Protein AF-L1N8T4-F1 (afdb_monomer)

pLDDT: mean 71.39, std 24.19, range [28.75, 98.5]

Secondary structure (DSSP, 8-state):
---STTHHHHHHHHHTTTTS-HHHHHHHHHHHHHHHHHHHTTSSSSSS------------------SSHHHHHHHHHHHHHHHHHHHHHHHTTS---GGG-TT--EEEETTEEEEPP--S----STTHHHHHHHHHHHHHHH-TT-EEEEEE---SS-EEEEEEETTEEEEEEEEEEEEEEEE-SSS-EEEEEEEEEEEEETTSPPEEPTT-SSEEEEEEEE-HHHHHHHHT-

Mean predicted aligned error: 18.87 Å

Foldseek 3Di:
DPPDVVPVVVVVVVVVPPPDDPVVVVVVVVVVVVVVVVVVVVPPVPPPPDDDDDDDDDDDDDDDDDDPVVVVVVVVVVVVVVCVVVVVVVCVQFPDPPPPPPPPQWDDDPNDTDHFDDADAQAPDPCQVVLQVLVVVVVCVVQVQKAWPGKYFNDPDWDKDFGDGVPDGFWIKTKTKIWIWIHSNPQKIKIWIWIWMWMDTVPDDIDTDPCVSTHTDDIDIGHPVRVVVSVVD

Nearest PDB structures (foldseek):
  6mrk-assembly1_U  TM=2.547E-01  e=1.609E+00  Drosophila melanogaster
  1jkg-assembly1_A  TM=2.864E-01  e=5.410E+00  Homo sapiens

Radius of gyration: 28.82 Å; Cα contacts (8 Å, |Δi|>4): 270; chains: 1; bounding box: 70×82×68 Å

Solvent-accessible surface area (backbone atoms only — not comparable to full-atom values): 14161 Å² total; per-residue (Å²): 141,92,83,69,81,71,66,66,63,58,60,60,60,60,69,73,57,82,78,65,60,73,68,58,57,50,53,51,48,51,52,51,49,52,53,50,54,66,60,58,73,72,70,76,84,80,79,87,81,88,82,84,79,89,82,90,81,85,86,82,92,79,91,77,98,77,75,63,71,60,57,53,49,51,53,52,49,52,53,50,51,52,51,48,51,52,50,50,59,51,55,75,56,38,86,71,70,82,84,71,63,94,67,75,54,56,45,74,54,97,90,42,75,39,77,65,80,51,64,60,62,54,40,76,55,92,56,44,65,57,54,47,48,50,48,50,56,58,47,40,73,75,41,72,68,38,48,76,77,29,66,12,30,78,35,80,64,69,48,73,45,80,38,37,57,87,95,43,79,51,26,40,39,34,40,42,58,40,29,38,34,24,34,58,69,70,79,35,34,35,42,35,38,28,33,36,34,30,37,26,50,73,95,56,69,78,42,76,42,86,82,22,78,63,23,82,73,51,74,48,80,31,50,57,68,57,49,58,54,47,76,77,111

Organism: NCBI:txid1127699

Structure (mmCIF, N/CA/C/O backbone):
data_AF-L1N8T4-F1
#
_entry.id   AF-L1N8T4-F1
#
loop_
_atom_site.group_PDB
_atom_site.id
_atom_site.type_symbol
_atom_site.label_atom_id
_atom_site.label_alt_id
_atom_site.label_comp_id
_atom_site.label_asym_id
_atom_site.label_entity_id
_atom_site.label_seq_id
_atom_site.pdbx_PDB_ins_code
_atom_site.Cartn_x
_atom_site.Cartn_y
_atom_site.Cartn_z
_atom_site.occupancy
_atom_site.B_iso_or_equiv
_atom_site.auth_seq_id
_atom_site.auth_comp_id
_atom_site.auth_asym_id
_atom_site.auth_atom_id
_atom_site.pdbx_PDB_model_num
ATOM 1 N N . MET A 1 1 ? -4.090 62.317 30.076 1.00 42.12 1 MET A N 1
ATOM 2 C CA . MET A 1 1 ? -3.971 62.016 31.520 1.00 42.12 1 MET A CA 1
ATOM 3 C C . MET A 1 1 ? -5.157 61.138 31.926 1.00 42.12 1 MET A C 1
ATOM 5 O O . MET A 1 1 ? -6.169 61.637 32.392 1.00 42.12 1 MET A O 1
ATOM 9 N N . ILE A 1 2 ? -5.089 59.841 31.599 1.00 41.69 2 ILE A N 1
ATOM 10 C CA . ILE A 1 2 ? -6.190 58.865 31.715 1.00 41.69 2 ILE A CA 1
ATOM 11 C C . ILE A 1 2 ? -5.692 57.729 32.611 1.00 41.69 2 ILE A C 1
ATOM 13 O O . ILE A 1 2 ? -5.359 56.654 32.135 1.00 41.69 2 ILE A O 1
ATOM 17 N N . ILE A 1 3 ? -5.544 57.991 33.907 1.00 41.91 3 ILE A N 1
ATOM 18 C CA . ILE A 1 3 ? -5.272 56.957 34.916 1.00 41.91 3 ILE A CA 1
ATOM 19 C C . ILE A 1 3 ? -5.978 57.408 36.193 1.00 41.91 3 ILE A C 1
ATOM 21 O O . ILE A 1 3 ? -5.407 58.105 37.018 1.00 41.91 3 ILE A O 1
ATOM 25 N N . SER A 1 4 ? -7.270 57.114 36.313 1.00 44.72 4 SER A N 1
ATOM 26 C CA . SER A 1 4 ? -8.002 57.322 37.577 1.00 44.72 4 SER A CA 1
ATOM 27 C C . SER A 1 4 ? -9.308 56.522 37.630 1.00 44.72 4 SER A C 1
ATOM 29 O O . SER A 1 4 ? -9.734 56.106 38.701 1.00 44.72 4 SER A O 1
ATOM 31 N N . LYS A 1 5 ? -9.913 56.185 36.482 1.00 43.94 5 LYS A N 1
ATOM 32 C CA . LYS A 1 5 ? -11.168 55.410 36.459 1.00 43.94 5 LYS A CA 1
ATOM 33 C C . LYS A 1 5 ? -11.009 53.889 36.605 1.00 43.94 5 LYS A C 1
ATOM 35 O O . LYS A 1 5 ? -12.001 53.210 36.830 1.00 43.94 5 LYS A O 1
ATOM 40 N N . THR A 1 6 ? -9.794 53.344 36.533 1.00 46.72 6 THR A N 1
ATOM 41 C CA . THR A 1 6 ? -9.539 51.893 36.656 1.00 46.72 6 THR A CA 1
ATOM 42 C C . THR A 1 6 ? -9.370 51.405 38.095 1.00 46.72 6 THR A C 1
ATOM 44 O O . THR A 1 6 ? -9.486 50.209 38.339 1.00 46.72 6 THR A O 1
ATOM 47 N N . PHE A 1 7 ? -9.155 52.299 39.064 1.00 41.62 7 PHE A N 1
ATOM 48 C CA . PHE A 1 7 ? -8.897 51.891 40.450 1.00 41.62 7 PHE A CA 1
ATOM 49 C C . PHE A 1 7 ? -10.175 51.574 41.246 1.00 41.62 7 PHE A C 1
ATOM 51 O O . PHE A 1 7 ? -10.135 50.796 42.194 1.00 41.62 7 PHE A O 1
ATOM 58 N N . ASN A 1 8 ? -11.330 52.105 40.826 1.00 45.47 8 ASN A N 1
ATOM 59 C CA . ASN A 1 8 ? -12.586 51.952 41.572 1.00 45.47 8 ASN A CA 1
ATOM 60 C C . ASN A 1 8 ? -13.388 50.687 41.213 1.00 45.47 8 ASN A C 1
ATOM 62 O O . ASN A 1 8 ? -14.239 50.260 41.986 1.00 45.47 8 ASN A O 1
ATOM 66 N N . ALA A 1 9 ? -13.107 50.048 40.072 1.00 43.31 9 ALA A N 1
ATOM 67 C CA . ALA A 1 9 ? -13.763 48.793 39.691 1.00 43.31 9 ALA A CA 1
ATOM 68 C C . ALA A 1 9 ? -13.122 47.560 40.359 1.00 43.31 9 ALA A C 1
ATOM 70 O O . ALA A 1 9 ? -13.795 46.554 40.574 1.00 43.31 9 ALA A O 1
ATOM 71 N N . LEU A 1 10 ? -11.838 47.643 40.732 1.00 42.25 10 LEU A N 1
ATOM 72 C CA . LEU A 1 10 ? -11.115 46.533 41.358 1.00 42.25 10 LEU A CA 1
ATOM 73 C C . LEU A 1 10 ? -11.442 46.391 42.854 1.00 42.25 10 LEU A C 1
ATOM 75 O O . LEU A 1 10 ? -11.446 45.283 43.381 1.00 42.25 10 LEU A O 1
ATOM 79 N N . PHE A 1 11 ? -11.774 47.493 43.532 1.00 41.12 11 PHE A N 1
ATOM 80 C CA . PHE A 1 11 ? -12.075 47.474 44.967 1.00 41.12 11 PHE A CA 1
ATOM 81 C C . PHE A 1 11 ? -13.470 46.905 45.277 1.00 41.12 11 PHE A C 1
ATOM 83 O O . PHE A 1 11 ? -13.667 46.260 46.303 1.00 41.12 11 PHE A O 1
ATOM 90 N N . ILE A 1 12 ? -14.424 47.062 44.353 1.00 44.53 12 ILE A N 1
ATOM 91 C CA . ILE A 1 12 ? -15.780 46.510 44.500 1.00 44.53 12 ILE A CA 1
ATOM 92 C C . ILE A 1 12 ? -15.797 44.995 44.228 1.00 44.53 12 ILE A C 1
ATOM 94 O O . ILE A 1 12 ? -16.569 44.278 44.854 1.00 44.53 12 ILE A O 1
ATOM 98 N N . PHE A 1 13 ? -14.895 44.473 43.388 1.00 42.03 13 PHE A N 1
ATOM 99 C CA . PHE A 1 13 ? -14.838 43.035 43.088 1.00 42.03 13 PHE A CA 1
ATOM 100 C C . PHE A 1 13 ? -14.242 42.187 44.224 1.00 42.03 13 PHE A C 1
ATOM 102 O O . PHE A 1 13 ? -14.579 41.013 44.359 1.00 42.03 13 PHE A O 1
ATOM 109 N N . ILE A 1 14 ? -13.378 42.771 45.061 1.00 45.66 14 ILE A N 1
ATOM 110 C CA . ILE A 1 14 ? -12.710 42.047 46.154 1.00 45.66 14 ILE A CA 1
ATOM 111 C C . ILE A 1 14 ? -13.640 41.876 47.366 1.00 45.66 14 ILE A C 1
ATOM 113 O O . ILE A 1 14 ? -13.556 40.869 48.064 1.00 45.66 14 ILE A O 1
ATOM 117 N N . ILE A 1 15 ? -14.589 42.791 47.585 1.00 43.06 15 ILE A N 1
ATOM 118 C CA . ILE A 1 15 ? -15.462 42.745 48.770 1.00 43.06 15 ILE A CA 1
ATOM 119 C C . ILE A 1 15 ? -16.649 41.778 48.585 1.00 43.06 15 ILE A C 1
ATOM 121 O O . ILE A 1 15 ? -17.184 41.270 49.568 1.00 43.06 15 ILE A O 1
ATOM 125 N N . THR A 1 16 ? -17.024 41.417 47.351 1.00 46.69 16 THR A N 1
ATOM 126 C CA . THR A 1 16 ? -18.120 40.450 47.109 1.00 46.69 16 THR A CA 1
ATOM 127 C C . THR A 1 16 ? -17.674 38.979 47.119 1.00 46.69 16 THR A C 1
ATOM 129 O O . THR A 1 16 ? -18.519 38.089 47.138 1.00 46.69 16 THR A O 1
ATOM 132 N N . TYR A 1 17 ? -16.367 38.692 47.156 1.00 44.28 17 TYR A N 1
ATOM 133 C CA . TYR A 1 17 ? -15.824 37.322 47.105 1.00 44.28 17 TYR A CA 1
ATOM 134 C C . TYR A 1 17 ? -15.337 36.769 48.455 1.00 44.28 17 TYR A C 1
ATOM 136 O O . TYR A 1 17 ? -14.697 35.720 48.496 1.00 44.28 17 TYR A O 1
ATOM 144 N N . CYS A 1 18 ? -15.705 37.393 49.578 1.00 43.72 18 CYS A N 1
ATOM 145 C CA . CYS A 1 18 ? -15.451 36.833 50.915 1.00 43.72 18 CYS A CA 1
ATOM 146 C C . CYS A 1 18 ? -16.360 35.639 51.291 1.00 43.72 18 CYS A C 1
ATOM 148 O O . CYS A 1 18 ? -16.251 35.128 52.399 1.00 43.72 18 CYS A O 1
ATOM 150 N N . PHE A 1 19 ? -17.230 35.164 50.390 1.00 49.19 19 PHE A N 1
ATOM 151 C CA . PHE A 1 19 ? -18.177 34.066 50.652 1.00 49.19 19 PHE A CA 1
ATOM 152 C C . PHE A 1 19 ? -18.128 32.925 49.626 1.00 49.19 19 PHE A C 1
ATOM 154 O O . PHE A 1 19 ? -19.116 32.226 49.407 1.00 49.19 19 PHE A O 1
ATOM 161 N N . VAL A 1 20 ? -16.976 32.697 48.992 1.00 51.88 20 VAL A N 1
ATOM 162 C CA 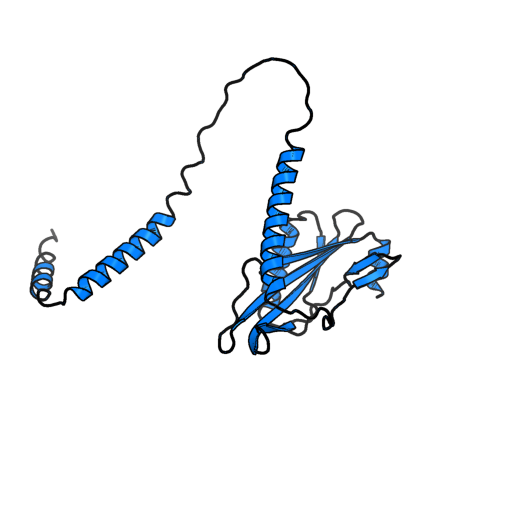. VAL A 1 20 ? -16.816 31.582 48.052 1.00 51.88 20 VAL A CA 1
ATOM 163 C C . VAL A 1 20 ? -15.979 30.479 48.695 1.00 51.88 20 VAL A C 1
ATOM 165 O O . VAL A 1 20 ? -14.815 30.673 49.033 1.00 51.88 20 VAL A O 1
ATOM 168 N N . SER A 1 21 ? -16.632 29.331 48.895 1.00 56.91 21 SER A N 1
ATOM 169 C CA . SER A 1 21 ? -16.126 28.123 49.555 1.00 56.91 21 SER A CA 1
ATOM 170 C C . SER A 1 21 ? -14.665 27.789 49.191 1.00 56.91 21 SER A C 1
ATOM 172 O O . SER A 1 21 ? -14.308 27.851 48.008 1.00 56.91 21 SER A O 1
ATOM 174 N N . PRO A 1 22 ? -13.828 27.355 50.160 1.00 59.12 22 PRO A N 1
ATOM 175 C CA . PRO A 1 22 ? -12.411 27.029 49.943 1.00 59.12 22 PRO A CA 1
ATOM 176 C C . PRO A 1 22 ? -12.165 25.990 48.833 1.00 59.12 22 PRO A C 1
ATOM 178 O O . PRO A 1 22 ? -11.083 25.951 48.251 1.00 59.12 22 PRO A O 1
ATOM 181 N N . ALA A 1 23 ? -13.178 25.199 48.464 1.00 56.97 23 ALA A N 1
ATOM 182 C CA . ALA A 1 23 ? -13.111 24.255 47.350 1.00 56.97 23 ALA A CA 1
ATOM 183 C C . ALA A 1 23 ? -12.879 24.925 45.979 1.00 56.97 23 ALA A C 1
ATOM 185 O O . ALA A 1 23 ? -12.195 24.366 45.123 1.00 56.97 23 ALA A O 1
ATOM 186 N N . ILE A 1 24 ? -13.404 26.135 45.762 1.00 59.50 24 ILE A N 1
ATOM 187 C CA . ILE A 1 24 ? -13.304 26.828 44.466 1.00 59.50 24 ILE A CA 1
ATOM 188 C C . ILE A 1 24 ? -11.894 27.397 44.257 1.00 59.50 24 ILE A C 1
ATOM 190 O O . ILE A 1 24 ? -11.374 27.361 43.143 1.00 59.50 24 ILE A O 1
ATOM 194 N N . TRP A 1 25 ? -11.226 27.809 45.337 1.00 58.53 25 TRP A N 1
ATOM 195 C CA . TRP A 1 25 ? -9.820 28.223 45.308 1.00 58.53 25 TRP A CA 1
ATOM 196 C C . TRP A 1 25 ? -8.875 27.071 44.955 1.00 58.53 25 TRP A C 1
ATOM 198 O O . TRP A 1 25 ? -7.929 27.267 44.194 1.00 58.53 25 TRP A O 1
ATOM 208 N N . ILE A 1 26 ? -9.161 25.857 45.437 1.00 66.31 26 ILE A N 1
ATOM 209 C CA . ILE A 1 26 ? -8.372 24.661 45.108 1.00 66.31 26 ILE A CA 1
ATOM 210 C C . ILE A 1 26 ? -8.513 24.319 43.622 1.00 66.31 26 ILE A C 1
ATOM 212 O O . ILE A 1 26 ? -7.515 24.055 42.955 1.00 66.31 26 ILE A O 1
ATOM 216 N N . ILE A 1 27 ? -9.730 24.382 43.073 1.00 68.94 27 ILE A N 1
ATOM 217 C CA . ILE A 1 27 ? -9.966 24.117 41.646 1.00 68.94 27 ILE A CA 1
ATOM 218 C C . ILE A 1 27 ? -9.246 25.160 40.781 1.00 68.94 27 ILE A C 1
ATOM 220 O O . ILE A 1 27 ? -8.586 24.798 39.808 1.00 68.94 27 ILE A O 1
ATOM 224 N N . PHE A 1 28 ? -9.298 26.441 41.158 1.00 66.25 28 PHE A N 1
ATOM 225 C CA . PHE A 1 28 ? -8.604 27.502 40.424 1.00 66.25 28 PHE A CA 1
ATOM 226 C C . PHE A 1 28 ? -7.075 27.342 40.482 1.00 66.25 28 PHE A C 1
ATOM 228 O O . PHE A 1 28 ? -6.398 27.488 39.463 1.00 66.25 28 PHE A O 1
ATOM 235 N N . ALA A 1 29 ? -6.532 26.957 41.642 1.00 66.56 29 ALA A N 1
ATOM 236 C CA . ALA A 1 29 ? -5.112 26.655 41.803 1.00 66.56 29 ALA A CA 1
ATOM 237 C C . ALA A 1 29 ? -4.678 25.442 40.960 1.00 66.56 29 ALA A C 1
ATOM 239 O O . ALA A 1 29 ? -3.652 25.505 40.288 1.00 66.56 29 ALA A O 1
ATOM 240 N N . LEU A 1 30 ? -5.475 24.368 40.918 1.00 68.69 30 LEU A N 1
ATOM 241 C CA . LEU A 1 30 ? -5.185 23.181 40.105 1.00 68.69 30 LEU A CA 1
ATOM 242 C C . LEU A 1 30 ? -5.238 23.474 38.600 1.00 68.69 30 LEU A C 1
ATOM 244 O O . LEU A 1 30 ? -4.396 22.977 37.853 1.00 68.69 30 LEU A O 1
ATOM 248 N N . VAL A 1 31 ? -6.171 24.318 38.149 1.00 69.38 31 VAL A N 1
ATOM 249 C CA . VAL A 1 31 ? -6.253 24.754 36.745 1.00 69.38 31 VAL A CA 1
ATOM 250 C C . VAL A 1 31 ? -5.060 25.641 36.374 1.00 69.38 31 VAL A C 1
ATOM 252 O O . VAL A 1 31 ? -4.477 25.457 35.305 1.00 69.38 31 VAL A O 1
ATOM 255 N N . LEU A 1 32 ? -4.633 26.550 37.257 1.00 60.41 32 LEU A N 1
ATOM 256 C CA . LEU A 1 32 ? -3.432 27.365 37.044 1.00 60.41 32 LEU A CA 1
ATOM 257 C C . LEU A 1 32 ? -2.150 26.518 37.028 1.00 60.41 32 LEU A C 1
ATOM 259 O O . LEU A 1 32 ? -1.312 26.717 36.149 1.00 60.41 32 LEU A O 1
ATOM 263 N N . ILE A 1 33 ? -2.027 25.528 37.920 1.00 65.81 33 ILE A N 1
ATOM 264 C CA . ILE A 1 33 ? -0.919 24.559 37.921 1.00 65.81 33 ILE A CA 1
ATOM 265 C C . ILE A 1 33 ? -0.928 23.737 36.625 1.00 65.81 33 ILE A C 1
ATOM 267 O O . ILE A 1 33 ? 0.108 23.611 35.978 1.00 65.81 33 ILE A O 1
ATOM 271 N N . TYR A 1 34 ? -2.088 23.243 36.186 1.00 67.31 34 TYR A N 1
ATOM 272 C CA . TYR A 1 34 ? -2.224 22.495 34.932 1.00 67.31 34 TYR A CA 1
ATOM 273 C C . TYR A 1 34 ? -1.826 23.337 33.706 1.00 67.31 34 TYR A C 1
ATOM 275 O O . TYR A 1 34 ? -1.111 22.858 32.823 1.00 67.31 34 TYR A O 1
ATOM 283 N N . ILE A 1 35 ? -2.220 24.615 33.663 1.00 56.84 35 ILE A N 1
ATOM 284 C CA . ILE A 1 35 ? -1.847 25.544 32.585 1.00 56.84 35 ILE A CA 1
ATOM 285 C C . ILE A 1 35 ? -0.349 25.892 32.637 1.00 56.84 35 ILE A C 1
ATOM 287 O O . ILE A 1 35 ? 0.279 25.979 31.578 1.00 56.84 35 ILE A O 1
ATOM 291 N N . MET A 1 36 ? 0.245 26.056 33.827 1.00 51.03 36 MET A N 1
ATOM 292 C CA . MET A 1 36 ? 1.691 26.282 33.970 1.00 51.03 36 MET A CA 1
ATOM 293 C C . MET A 1 36 ? 2.502 25.051 33.547 1.00 51.03 36 MET A C 1
ATOM 295 O O . MET A 1 36 ? 3.427 25.207 32.756 1.00 51.03 36 MET A O 1
ATOM 299 N N . VAL A 1 37 ? 2.117 23.838 33.964 1.00 53.03 37 VAL A N 1
ATOM 300 C CA . VAL A 1 37 ? 2.794 22.575 33.598 1.00 53.03 37 VAL A CA 1
ATOM 301 C C . VAL A 1 37 ? 2.691 22.286 32.094 1.00 53.03 37 VAL A C 1
ATOM 303 O O . VAL A 1 37 ? 3.656 21.842 31.470 1.00 53.03 37 VAL A O 1
ATOM 306 N N . ARG A 1 38 ? 1.554 22.612 31.464 1.00 45.19 38 ARG A N 1
ATOM 307 C CA . ARG A 1 38 ? 1.369 22.466 30.010 1.00 45.19 38 ARG A CA 1
ATOM 308 C C . ARG A 1 38 ? 2.213 23.456 29.194 1.00 45.19 38 ARG A C 1
ATOM 310 O O . ARG A 1 38 ? 2.564 23.149 28.057 1.00 45.19 38 ARG A O 1
ATOM 317 N N . LYS A 1 39 ? 2.548 24.626 29.753 1.00 44.00 39 LYS A N 1
ATOM 318 C CA . LYS A 1 39 ? 3.392 25.642 29.095 1.00 44.00 39 LYS A CA 1
ATOM 319 C C . LYS A 1 39 ? 4.888 25.458 29.371 1.00 44.00 39 LYS A C 1
ATOM 321 O O . LYS A 1 39 ? 5.689 25.830 28.521 1.00 44.00 39 LYS A O 1
ATOM 326 N N . THR A 1 40 ? 5.278 24.848 30.493 1.00 46.56 40 THR A N 1
ATOM 327 C CA . THR A 1 40 ? 6.692 24.573 30.814 1.00 46.56 40 THR A CA 1
ATOM 328 C C . THR A 1 40 ? 7.239 23.292 30.180 1.00 46.56 40 THR A C 1
ATOM 330 O O . THR A 1 40 ? 8.454 23.167 30.043 1.00 46.56 40 THR A O 1
ATOM 333 N N . MET A 1 41 ? 6.384 22.387 29.684 1.00 40.56 41 MET A N 1
ATOM 334 C CA . MET A 1 41 ? 6.820 21.210 28.910 1.00 40.56 41 MET A CA 1
ATO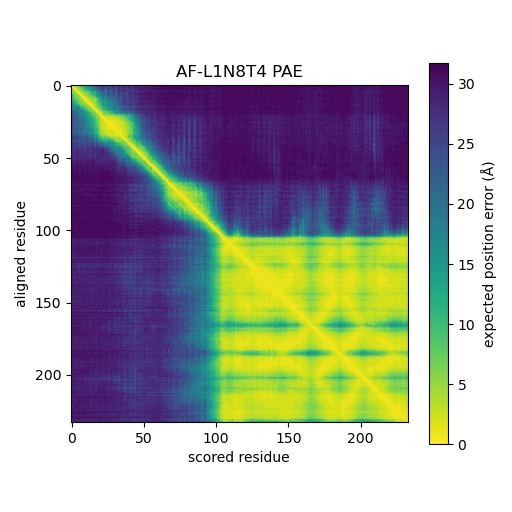M 335 C C . MET A 1 41 ? 7.346 21.516 27.495 1.00 40.56 41 MET A C 1
ATOM 337 O O . MET A 1 41 ? 7.895 20.622 26.859 1.00 40.56 41 MET A O 1
ATOM 341 N N . PHE A 1 42 ? 7.241 22.756 27.006 1.00 44.75 42 PHE A N 1
ATOM 342 C CA . PHE A 1 42 ? 7.741 23.144 25.678 1.00 44.75 42 PHE A CA 1
ATOM 343 C C . PHE A 1 42 ? 9.099 23.871 25.686 1.00 44.75 42 PHE A C 1
ATOM 345 O O . PHE A 1 42 ? 9.632 24.150 24.615 1.00 44.75 42 PHE A O 1
ATOM 352 N N . THR A 1 43 ? 9.710 24.125 26.852 1.00 42.81 43 THR A N 1
ATOM 353 C CA . THR A 1 43 ? 10.896 25.011 26.949 1.00 42.81 43 THR A CA 1
ATOM 354 C C . THR A 1 43 ? 12.196 24.305 27.369 1.00 42.81 43 THR A C 1
ATOM 356 O O . THR A 1 43 ? 13.236 24.948 27.456 1.00 42.81 43 THR A O 1
ATOM 359 N N . VAL A 1 44 ? 12.203 22.980 27.570 1.00 42.41 44 VAL A N 1
ATOM 360 C CA . VAL A 1 44 ? 13.424 22.237 27.974 1.00 42.41 44 VAL A CA 1
ATOM 361 C C . VAL A 1 44 ? 14.092 21.466 26.817 1.00 42.41 44 VAL A C 1
ATOM 363 O O . VAL A 1 44 ? 15.227 21.024 26.945 1.00 42.41 44 VAL A O 1
ATOM 366 N N . CYS A 1 45 ? 13.483 21.389 25.629 1.00 43.47 45 CYS A N 1
ATOM 367 C CA . CYS A 1 45 ? 14.097 20.722 24.464 1.00 43.47 45 CYS A CA 1
ATOM 368 C C . CYS A 1 45 ? 14.923 21.643 23.539 1.00 43.47 45 CYS A C 1
ATOM 370 O O . CYS A 1 45 ? 15.397 21.180 22.506 1.00 43.47 45 CYS A O 1
ATOM 372 N N . ALA A 1 46 ? 15.128 22.919 23.887 1.00 42.38 46 ALA A N 1
ATOM 373 C CA . ALA A 1 46 ? 15.734 23.918 22.991 1.00 42.38 46 ALA A CA 1
ATOM 374 C C . ALA A 1 46 ? 17.154 24.399 23.379 1.00 42.38 46 ALA A C 1
ATOM 376 O O . ALA A 1 46 ? 17.623 25.385 22.821 1.00 42.38 46 ALA A O 1
ATOM 377 N N . LEU A 1 47 ? 17.858 23.731 24.305 1.00 42.34 47 LEU A N 1
ATOM 378 C CA . LEU A 1 47 ? 19.179 24.179 24.802 1.00 42.34 47 LEU A CA 1
ATOM 379 C C . LEU A 1 47 ? 20.308 23.130 24.722 1.00 42.34 47 LEU A C 1
ATOM 381 O O . LEU A 1 47 ? 21.288 23.219 25.452 1.00 42.34 47 LEU A O 1
ATOM 385 N N . LEU A 1 48 ? 20.219 22.156 23.811 1.00 41.62 48 LEU A N 1
ATOM 386 C CA . LEU A 1 48 ? 21.289 21.163 23.584 1.00 41.62 48 LEU A CA 1
ATOM 387 C C . LEU A 1 48 ? 21.901 21.215 22.178 1.00 41.62 48 LEU A C 1
ATOM 389 O O . LEU A 1 48 ? 22.376 20.211 21.653 1.00 41.62 48 LEU A O 1
ATOM 393 N N . VAL A 1 49 ? 21.934 22.399 21.570 1.00 46.03 49 VAL A N 1
ATOM 394 C CA . VAL A 1 49 ? 22.721 22.649 20.358 1.00 46.03 49 VAL A CA 1
ATOM 395 C C . VAL A 1 49 ? 23.461 23.964 20.556 1.00 46.03 49 VAL A C 1
ATOM 397 O O . VAL A 1 49 ? 22.854 25.012 20.381 1.00 46.03 49 VAL A O 1
ATOM 400 N N . LEU A 1 50 ? 24.727 23.882 20.991 1.00 40.97 50 LEU A N 1
ATOM 401 C CA . LEU A 1 50 ? 25.858 24.793 20.711 1.00 40.97 50 LEU A CA 1
ATOM 402 C C . LEU A 1 50 ? 26.944 24.677 21.800 1.00 40.97 50 LEU A C 1
ATOM 404 O O . LEU A 1 50 ? 27.070 25.519 22.683 1.00 40.97 50 LEU A O 1
ATOM 408 N N . SER A 1 51 ? 27.783 23.649 21.680 1.00 48.06 51 SER A N 1
ATOM 409 C CA . SER A 1 51 ? 29.202 23.723 22.050 1.00 48.06 51 SER A CA 1
ATOM 410 C C . SER A 1 51 ? 30.016 22.835 21.098 1.00 48.06 51 SER A C 1
ATOM 412 O O . SER A 1 51 ? 30.364 21.692 21.377 1.00 48.06 51 SER A O 1
ATOM 414 N N . ALA A 1 52 ? 30.272 23.382 19.907 1.00 40.09 52 ALA A N 1
ATOM 415 C CA . ALA A 1 52 ? 31.462 23.076 19.107 1.00 40.09 52 ALA A CA 1
ATOM 416 C C . ALA A 1 52 ? 32.701 23.601 19.881 1.00 40.09 52 ALA A C 1
ATOM 418 O O . ALA A 1 52 ? 32.556 24.548 20.646 1.00 40.09 52 ALA A O 1
ATOM 419 N N . SER A 1 53 ? 33.939 23.111 19.793 1.00 40.66 53 SER A N 1
ATOM 420 C CA . SER A 1 53 ? 34.621 22.188 18.882 1.00 40.66 53 SER A CA 1
ATOM 421 C C . SER A 1 53 ? 36.032 21.876 19.436 1.00 40.66 53 SER A C 1
ATOM 423 O O . SER A 1 53 ? 36.602 22.690 20.154 1.00 40.66 53 SER A O 1
ATOM 425 N N . SER A 1 54 ? 36.577 20.727 19.015 1.00 42.44 54 SER A N 1
ATOM 426 C CA . SER A 1 54 ? 37.996 20.352 18.806 1.00 42.44 54 SER A CA 1
ATOM 427 C C . SER A 1 54 ? 39.060 20.578 19.897 1.00 42.44 54 SER A C 1
ATOM 429 O O . SER A 1 54 ? 39.537 21.692 20.086 1.00 42.44 54 SER A O 1
ATOM 431 N N . VAL A 1 55 ? 39.622 19.472 20.399 1.00 34.47 55 VAL A N 1
ATOM 432 C CA . VAL A 1 55 ? 41.073 19.349 20.629 1.00 34.47 55 VAL A CA 1
ATOM 433 C C . VAL A 1 55 ? 41.544 18.038 20.000 1.00 34.47 55 VAL A C 1
ATOM 435 O O . VAL A 1 55 ? 41.005 16.969 20.279 1.00 34.47 55 VAL A O 1
ATOM 438 N N . TYR A 1 56 ? 42.516 18.168 19.101 1.00 39.50 56 TYR A N 1
ATOM 439 C CA . TYR A 1 56 ? 43.298 17.086 18.517 1.00 39.50 56 TYR A CA 1
ATOM 440 C C . TYR A 1 56 ? 44.131 16.401 19.607 1.00 39.50 56 TYR A C 1
ATOM 442 O O . TYR A 1 56 ? 44.823 17.077 20.363 1.00 39.50 56 TYR A O 1
ATOM 450 N N . ALA A 1 57 ? 44.124 15.072 19.634 1.00 34.31 57 ALA A N 1
ATOM 451 C CA . ALA A 1 57 ? 45.166 14.279 20.273 1.00 34.31 57 ALA A CA 1
ATOM 452 C C . ALA A 1 57 ? 45.735 13.340 19.202 1.00 34.31 57 ALA A C 1
ATOM 454 O O . ALA A 1 57 ? 45.018 12.492 18.671 1.00 34.31 57 ALA A O 1
ATOM 455 N N . GLN A 1 58 ? 46.993 13.577 18.826 1.00 31.97 58 GLN A N 1
ATOM 456 C CA . GLN A 1 58 ? 47.799 12.668 18.017 1.00 31.97 58 GLN A CA 1
ATOM 457 C C . GLN A 1 58 ? 48.310 11.507 18.879 1.00 31.97 58 GLN A C 1
ATOM 459 O O . GLN A 1 58 ? 48.709 11.723 20.019 1.00 31.97 58 GLN A O 1
ATOM 464 N N . ASP A 1 59 ? 48.309 10.337 18.237 1.00 34.44 59 ASP A N 1
ATOM 465 C CA . ASP A 1 59 ? 49.086 9.112 18.454 1.00 34.44 59 ASP A CA 1
ATOM 466 C C . ASP A 1 59 ? 49.063 8.409 19.824 1.00 34.44 59 ASP A C 1
ATOM 468 O O . ASP A 1 59 ? 49.663 8.848 20.796 1.00 34.44 59 ASP A O 1
ATOM 472 N N . ASP A 1 60 ? 48.512 7.188 19.833 1.00 32.72 60 ASP A N 1
ATOM 473 C CA . ASP A 1 60 ? 49.402 6.030 19.703 1.00 32.72 60 ASP A CA 1
ATOM 474 C C . ASP A 1 60 ? 48.706 4.804 19.079 1.00 32.72 60 ASP A C 1
ATOM 476 O O . ASP A 1 60 ? 47.487 4.632 19.114 1.00 32.72 60 ASP A O 1
ATOM 480 N N . LYS A 1 61 ? 49.528 3.980 18.432 1.00 35.12 61 LYS A N 1
ATOM 481 C CA . LYS A 1 61 ? 49.203 2.860 17.536 1.00 35.12 61 LYS A CA 1
ATOM 482 C C . LYS A 1 61 ? 48.367 1.751 18.193 1.00 35.12 61 LYS A C 1
ATOM 484 O O . LYS A 1 61 ? 48.723 1.280 19.268 1.00 35.12 61 LYS A O 1
ATOM 489 N N . THR A 1 62 ? 47.399 1.197 17.451 1.00 28.75 62 THR A N 1
ATOM 490 C CA . THR A 1 62 ? 47.266 -0.239 17.078 1.00 28.75 62 THR A CA 1
ATOM 491 C C . THR A 1 62 ? 45.828 -0.553 16.636 1.00 28.75 62 THR A C 1
ATOM 493 O O . THR A 1 62 ? 44.856 -0.027 17.163 1.00 28.75 62 THR A O 1
ATOM 496 N N . SER A 1 63 ? 45.734 -1.379 15.597 1.00 37.03 63 SER A N 1
ATOM 497 C CA . SER A 1 63 ? 44.559 -1.853 14.862 1.00 37.03 63 SER A CA 1
ATOM 498 C C . SER A 1 63 ? 43.313 -2.216 15.682 1.00 37.03 63 SER A C 1
ATOM 500 O O . SER A 1 63 ? 43.411 -3.067 16.557 1.00 37.03 63 SER A O 1
ATOM 502 N N . GLU A 1 64 ? 42.134 -1.755 15.248 1.00 35.91 64 GLU A N 1
ATOM 503 C CA . GLU A 1 64 ? 40.930 -2.602 15.170 1.00 35.91 64 GLU A CA 1
ATOM 504 C C . GLU A 1 64 ? 39.831 -1.950 14.309 1.00 35.91 64 GLU A C 1
ATOM 506 O O . GLU A 1 64 ? 39.278 -0.894 14.621 1.00 35.91 64 GLU A O 1
ATOM 511 N N . ASN A 1 65 ? 39.514 -2.592 13.182 1.00 40.72 65 ASN A N 1
ATOM 512 C CA . ASN A 1 65 ? 38.350 -2.278 12.360 1.00 40.72 65 ASN A CA 1
ATOM 513 C C . ASN A 1 65 ? 37.085 -2.759 13.083 1.00 40.72 65 ASN A C 1
ATOM 515 O O . ASN A 1 65 ? 36.685 -3.910 12.932 1.00 40.72 65 ASN A O 1
ATOM 519 N N . GLY A 1 66 ? 36.427 -1.874 13.828 1.00 46.22 66 GLY A N 1
ATOM 520 C CA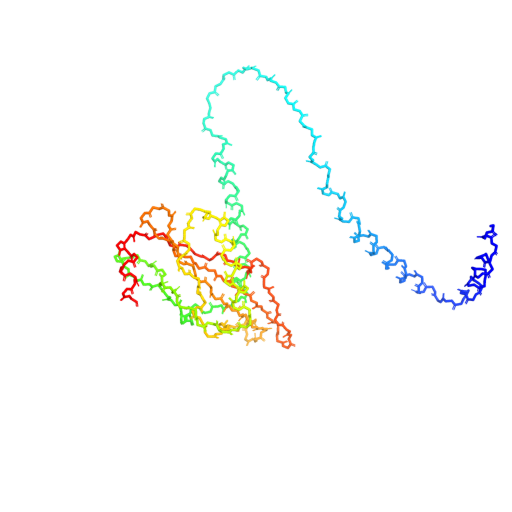 . GLY A 1 66 ? 35.130 -2.182 14.428 1.00 46.22 66 GLY A CA 1
ATOM 521 C C . GLY A 1 66 ? 34.607 -1.061 15.315 1.00 46.22 66 GLY A C 1
ATOM 522 O O . GLY A 1 66 ? 34.768 -1.114 16.522 1.00 46.22 66 GLY A O 1
ATOM 523 N N . SER A 1 67 ? 33.990 -0.011 14.758 1.00 49.91 67 SER A N 1
ATOM 524 C CA . SER A 1 67 ? 33.262 0.941 15.629 1.00 49.91 67 SER A CA 1
ATOM 525 C C . SER A 1 67 ? 32.091 1.712 15.009 1.00 49.91 67 SER A C 1
ATOM 527 O O . SER A 1 67 ? 31.359 2.390 15.733 1.00 49.91 67 SER A O 1
ATOM 529 N N . LEU A 1 68 ? 31.817 1.558 13.707 1.00 46.69 68 LEU A N 1
ATOM 530 C CA . LEU A 1 68 ? 30.626 2.147 13.073 1.00 46.69 68 LEU A CA 1
ATOM 531 C C . LEU A 1 68 ? 29.572 1.095 12.689 1.00 46.69 68 LEU A C 1
ATOM 533 O O . LEU A 1 68 ? 28.386 1.323 12.909 1.00 46.69 68 LEU A O 1
ATOM 537 N N . SER A 1 69 ? 29.977 -0.093 12.227 1.00 44.69 69 SER A N 1
ATOM 538 C CA . SER A 1 69 ? 29.050 -1.186 11.865 1.00 44.69 69 SER A CA 1
ATOM 539 C C . SER A 1 69 ? 28.343 -1.816 13.083 1.00 44.69 69 SER A C 1
ATOM 541 O O . SER A 1 69 ? 27.155 -2.154 13.030 1.00 44.69 69 SER A O 1
ATOM 543 N N . GLU A 1 70 ? 29.025 -1.892 14.230 1.00 46.81 70 GLU A N 1
ATOM 544 C CA . GLU A 1 70 ? 28.440 -2.406 15.479 1.00 46.81 70 GLU A CA 1
ATOM 545 C C . GLU A 1 70 ? 27.394 -1.461 16.081 1.00 46.81 70 GLU A C 1
ATOM 547 O O . GLU A 1 70 ? 26.343 -1.913 16.540 1.00 46.81 70 GLU A O 1
ATOM 552 N N . LYS A 1 71 ? 27.609 -0.141 15.990 1.00 49.59 71 LYS A N 1
ATOM 553 C CA . LYS A 1 71 ? 26.664 0.858 16.517 1.00 49.59 71 LYS A CA 1
ATOM 554 C C . LYS A 1 71 ? 25.366 0.928 15.707 1.00 49.59 71 LYS A C 1
ATOM 556 O O . LYS A 1 71 ? 24.295 1.113 16.286 1.00 49.59 71 LYS A O 1
ATOM 561 N N . VAL A 1 72 ? 25.422 0.706 14.390 1.00 49.12 72 VAL A N 1
ATOM 562 C CA . VAL A 1 72 ? 24.208 0.589 13.556 1.00 49.12 72 VAL A CA 1
ATOM 563 C C . VAL A 1 72 ? 23.482 -0.734 13.834 1.00 49.12 72 VAL A C 1
ATOM 565 O O . VAL A 1 72 ? 22.252 -0.767 13.903 1.00 49.12 72 VAL A O 1
ATOM 568 N N . SER A 1 73 ? 24.225 -1.812 14.099 1.00 46.03 73 SER A N 1
ATOM 569 C CA . SER A 1 73 ? 23.661 -3.122 14.446 1.00 46.03 73 SER A CA 1
ATOM 570 C C . SER A 1 73 ? 22.920 -3.121 15.787 1.00 46.03 73 SER A C 1
ATOM 572 O O . SER A 1 73 ? 21.865 -3.748 15.898 1.00 46.03 73 SER A O 1
ATOM 574 N N . GLU A 1 74 ? 23.407 -2.393 16.798 1.00 49.72 74 GLU A N 1
ATOM 575 C CA . GLU A 1 74 ? 22.696 -2.237 18.074 1.00 49.72 74 GLU A CA 1
ATOM 576 C C . GLU A 1 74 ? 21.404 -1.422 17.946 1.00 49.72 74 GLU A C 1
ATOM 578 O O . GLU A 1 74 ? 20.401 -1.775 18.568 1.00 49.72 74 GLU A O 1
ATOM 583 N N . LEU A 1 75 ? 21.388 -0.368 17.123 1.00 50.03 75 LEU A N 1
ATOM 584 C CA . LEU A 1 75 ? 20.188 0.445 16.892 1.00 50.03 75 LEU A CA 1
ATOM 585 C C . LEU A 1 75 ? 19.115 -0.328 16.112 1.00 50.03 75 LEU A C 1
ATOM 587 O O . LEU A 1 75 ? 17.935 -0.285 16.473 1.00 50.03 75 LEU A O 1
ATOM 591 N N . VAL A 1 76 ? 19.515 -1.111 15.104 1.00 48.38 76 VAL A N 1
ATOM 592 C CA . VAL A 1 76 ? 18.611 -2.013 14.369 1.00 48.38 76 VAL A CA 1
ATOM 593 C C . VAL A 1 76 ? 18.095 -3.130 15.279 1.00 48.38 76 VAL A C 1
ATOM 595 O O . VAL A 1 76 ? 16.896 -3.411 15.280 1.00 48.38 76 VAL A O 1
ATOM 598 N N . LYS A 1 77 ? 18.953 -3.725 16.120 1.00 49.12 77 LYS A N 1
ATOM 599 C CA . LYS A 1 77 ? 18.539 -4.753 17.090 1.00 49.12 77 LYS A CA 1
ATOM 600 C C . LYS A 1 77 ? 17.605 -4.199 18.167 1.00 49.12 77 LYS A C 1
ATOM 602 O O . LYS A 1 77 ? 16.636 -4.877 18.502 1.00 49.12 77 LYS A O 1
ATOM 607 N N . LYS A 1 78 ? 17.830 -2.980 18.677 1.00 43.97 78 LYS A N 1
ATOM 608 C CA . LYS A 1 78 ? 16.946 -2.320 19.662 1.00 43.97 78 LYS A CA 1
ATOM 609 C C . LYS A 1 78 ? 15.595 -1.919 19.060 1.00 43.97 78 LYS A C 1
ATOM 611 O O . LYS A 1 78 ? 14.570 -2.061 19.721 1.00 43.97 78 LYS A O 1
ATOM 616 N N . THR A 1 79 ? 15.571 -1.502 17.794 1.00 46.69 79 THR A N 1
ATOM 617 C CA . THR A 1 79 ? 14.322 -1.186 17.076 1.00 46.69 79 THR A CA 1
ATOM 618 C C . THR A 1 79 ? 13.531 -2.459 16.765 1.00 46.69 79 THR A C 1
ATOM 620 O O . THR A 1 79 ? 12.332 -2.520 17.028 1.00 46.69 79 THR A O 1
ATOM 623 N N . LYS A 1 80 ? 14.217 -3.523 16.323 1.00 42.25 80 LYS A N 1
ATOM 624 C CA . LYS A 1 80 ? 13.624 -4.842 16.075 1.00 42.25 80 LYS A CA 1
ATOM 625 C C . LYS A 1 80 ? 13.083 -5.484 17.355 1.00 42.25 80 LYS A C 1
ATOM 627 O O . LYS A 1 80 ? 11.958 -5.954 17.343 1.00 42.25 80 LYS A O 1
ATOM 632 N N . THR A 1 81 ? 13.806 -5.424 18.476 1.00 46.50 81 THR A N 1
ATOM 633 C CA . THR A 1 81 ? 13.331 -5.994 19.756 1.00 46.50 81 THR A CA 1
ATOM 634 C C . THR A 1 81 ? 12.214 -5.182 20.408 1.00 46.50 81 THR A C 1
ATOM 636 O O . THR A 1 81 ? 11.340 -5.772 21.041 1.00 46.50 81 THR A O 1
ATOM 639 N N . SER A 1 82 ? 12.185 -3.856 20.247 1.00 39.12 82 SER A N 1
ATOM 640 C CA . SER A 1 82 ? 11.048 -3.038 20.695 1.00 39.12 82 SER A CA 1
ATOM 641 C C . SER A 1 82 ? 9.802 -3.258 19.826 1.00 39.12 82 SER A C 1
ATOM 643 O O . SER A 1 82 ? 8.709 -3.388 20.376 1.00 39.12 82 SER A O 1
ATOM 645 N N . MET A 1 83 ? 9.953 -3.407 18.502 1.00 42.06 83 MET A N 1
ATOM 646 C CA . MET A 1 83 ? 8.862 -3.807 17.595 1.00 42.06 83 MET A CA 1
ATOM 647 C C . MET A 1 83 ? 8.396 -5.248 17.833 1.00 42.06 83 MET A C 1
ATOM 649 O O . MET A 1 83 ? 7.198 -5.503 17.821 1.00 42.06 83 MET A O 1
ATOM 653 N N . GLU A 1 84 ? 9.306 -6.185 18.105 1.00 43.12 84 GLU A N 1
ATOM 654 C CA . GLU A 1 84 ? 8.969 -7.568 18.455 1.00 43.12 84 GLU A CA 1
ATOM 655 C C . GLU A 1 84 ? 8.262 -7.635 19.811 1.00 43.12 84 GLU A C 1
ATOM 657 O O . GLU A 1 84 ? 7.294 -8.370 19.941 1.00 43.12 84 GLU A O 1
ATOM 662 N N . LYS A 1 85 ? 8.655 -6.833 20.811 1.00 40.03 85 LYS A N 1
ATOM 663 C CA . LYS A 1 85 ? 7.977 -6.793 22.121 1.00 40.03 85 LYS A CA 1
ATOM 664 C C . LYS A 1 85 ? 6.619 -6.091 22.071 1.00 40.03 85 LYS A C 1
ATOM 666 O O . LYS A 1 85 ? 5.701 -6.528 22.765 1.00 40.03 85 LYS A O 1
ATOM 671 N N . ALA A 1 86 ? 6.466 -5.045 21.259 1.00 40.94 86 ALA A N 1
ATOM 672 C CA . ALA A 1 86 ? 5.167 -4.420 21.009 1.00 40.94 86 ALA A CA 1
ATOM 673 C C . ALA A 1 86 ? 4.255 -5.350 20.183 1.00 40.94 86 ALA A C 1
ATOM 675 O O . ALA A 1 86 ? 3.112 -5.586 20.564 1.00 40.94 86 ALA A O 1
ATOM 676 N N . GLY A 1 87 ? 4.789 -5.982 19.132 1.00 38.97 87 GLY A N 1
ATOM 677 C CA . GLY A 1 87 ? 4.087 -6.962 18.298 1.00 38.97 87 GLY A CA 1
ATOM 678 C C . GLY A 1 87 ? 3.702 -8.242 19.045 1.00 38.97 87 GLY A C 1
ATOM 679 O O . GLY A 1 87 ? 2.596 -8.737 18.865 1.00 38.97 87 GLY A O 1
ATOM 680 N N . GLN A 1 88 ? 4.550 -8.737 19.954 1.00 41.69 88 GLN A N 1
ATOM 681 C CA . GLN A 1 88 ? 4.252 -9.895 20.809 1.00 41.69 88 GLN A CA 1
ATOM 682 C C . GLN A 1 88 ? 3.229 -9.584 21.908 1.00 41.69 88 GLN A C 1
ATOM 684 O O . GLN A 1 88 ? 2.499 -10.475 22.334 1.00 41.69 88 GLN A O 1
ATOM 689 N N . ARG A 1 89 ? 3.145 -8.336 22.391 1.00 36.91 89 ARG A N 1
ATOM 690 C CA . ARG A 1 89 ? 2.112 -7.938 23.367 1.00 36.91 89 ARG A CA 1
ATOM 691 C C . ARG A 1 89 ? 0.741 -7.755 22.718 1.00 36.91 89 ARG A C 1
ATOM 693 O O . ARG A 1 89 ? -0.259 -8.050 23.362 1.00 36.91 89 ARG A O 1
ATOM 700 N N . ILE A 1 90 ? 0.702 -7.355 21.448 1.00 44.06 90 ILE A N 1
ATOM 701 C CA . ILE A 1 90 ? -0.535 -7.282 20.661 1.00 44.06 90 ILE A CA 1
ATOM 702 C C . ILE A 1 90 ? -0.952 -8.689 20.186 1.00 44.06 90 ILE A C 1
ATOM 704 O O . ILE A 1 90 ? -2.124 -9.044 20.286 1.00 44.06 90 ILE A O 1
ATOM 708 N N . SER A 1 91 ? -0.005 -9.550 19.788 1.00 36.62 91 SER A N 1
ATOM 709 C CA . SER A 1 91 ? -0.313 -10.917 19.332 1.00 36.62 91 SER A CA 1
ATOM 710 C C . SER A 1 91 ? -0.783 -11.868 20.440 1.00 36.62 91 SER A C 1
ATOM 712 O O . SER A 1 91 ? -1.497 -12.824 20.157 1.00 36.62 91 SER A O 1
ATOM 714 N N . LYS A 1 92 ? -0.412 -11.626 21.706 1.00 35.22 92 LYS A N 1
ATOM 715 C CA . LYS A 1 92 ? -0.784 -12.500 22.836 1.00 35.22 92 LYS A CA 1
ATOM 716 C C . LYS A 1 92 ? -2.169 -12.197 23.428 1.00 35.22 92 LYS A C 1
ATOM 718 O O . LYS A 1 92 ? -2.675 -13.004 24.201 1.00 35.22 92 LYS A O 1
ATOM 723 N N . VAL A 1 93 ? -2.775 -11.057 23.082 1.00 39.72 93 VAL A N 1
ATOM 724 C CA . VAL A 1 93 ? -4.111 -10.644 23.563 1.00 39.72 93 VAL A CA 1
ATOM 725 C C . VAL A 1 93 ? -5.168 -10.723 22.464 1.00 39.72 93 VAL A C 1
ATOM 727 O O . VAL A 1 93 ? -6.342 -10.918 22.768 1.00 39.72 93 VAL A O 1
ATOM 730 N N . ILE A 1 94 ? -4.770 -10.655 21.195 1.00 41.81 94 ILE A N 1
ATOM 731 C CA . ILE A 1 94 ? -5.690 -10.810 20.074 1.00 41.81 94 ILE A CA 1
ATOM 732 C C . ILE A 1 94 ? -5.451 -12.196 19.481 1.00 41.81 94 ILE A C 1
ATOM 734 O O . ILE A 1 94 ? -4.465 -12.432 18.787 1.00 41.81 94 ILE A O 1
ATOM 738 N N . GLY A 1 95 ? -6.344 -13.137 19.788 1.00 32.72 95 GLY A N 1
ATOM 739 C CA . GLY A 1 95 ? -6.406 -14.438 19.121 1.00 32.72 95 GLY A CA 1
ATOM 740 C C . GLY A 1 95 ? -6.820 -14.265 17.660 1.00 32.72 95 GLY A C 1
ATOM 741 O O . GLY A 1 95 ? -7.972 -14.517 17.310 1.00 32.72 95 GLY A O 1
ATOM 742 N N . ILE A 1 96 ? -5.898 -13.773 16.831 1.00 41.59 96 ILE A N 1
ATOM 743 C CA . ILE A 1 96 ? -6.100 -13.582 15.397 1.00 41.59 96 ILE A CA 1
ATOM 744 C C . ILE A 1 96 ? -5.847 -14.926 14.731 1.00 41.59 96 ILE A C 1
ATOM 746 O O . ILE A 1 96 ? -4.710 -15.332 14.494 1.00 41.59 96 ILE A O 1
ATOM 750 N N . ASP A 1 97 ? -6.941 -15.626 14.457 1.00 34.97 97 ASP A N 1
ATOM 751 C CA . ASP A 1 97 ? -6.958 -16.769 13.559 1.00 34.97 97 ASP A CA 1
ATOM 752 C C . ASP A 1 97 ? -6.463 -16.297 12.184 1.00 34.97 97 ASP A C 1
ATOM 754 O O . ASP A 1 97 ? -7.148 -15.587 11.446 1.00 34.97 97 ASP A O 1
ATOM 758 N N . GLU A 1 98 ? -5.250 -16.708 11.829 1.00 40.22 98 GLU A N 1
ATOM 759 C CA . GLU A 1 98 ? -4.560 -16.381 10.577 1.00 40.22 98 GLU A CA 1
ATOM 760 C C . GLU A 1 98 ? -5.296 -16.908 9.320 1.00 40.22 98 GLU A C 1
ATOM 762 O O . GLU A 1 98 ? -4.911 -16.640 8.182 1.00 40.22 98 GLU A O 1
ATOM 767 N N . LYS A 1 99 ? -6.401 -17.634 9.527 1.00 35.09 99 LYS A N 1
ATOM 768 C CA . LYS A 1 99 ? -7.144 -18.420 8.537 1.00 35.09 99 LYS A CA 1
ATOM 769 C C . LYS A 1 99 ? -8.214 -17.651 7.754 1.00 35.09 99 LYS A C 1
ATOM 771 O O . LYS A 1 99 ? -8.767 -18.212 6.817 1.00 35.09 99 LYS A O 1
ATOM 776 N N . ASN A 1 100 ? -8.487 -16.383 8.078 1.00 34.19 100 ASN A N 1
ATOM 777 C CA . ASN A 1 100 ? -9.488 -15.566 7.367 1.00 34.19 100 ASN A CA 1
ATOM 778 C C . ASN A 1 100 ? -8.906 -14.405 6.544 1.00 34.19 100 ASN A C 1
ATOM 780 O O . ASN A 1 100 ? -9.656 -13.537 6.093 1.00 34.19 100 ASN A O 1
ATOM 784 N N . ARG A 1 101 ? -7.593 -14.395 6.270 1.00 46.72 101 ARG A N 1
ATOM 785 C CA . ARG A 1 101 ? -7.003 -13.444 5.316 1.00 46.72 101 ARG A CA 1
ATOM 786 C C . ARG A 1 101 ? -7.447 -13.795 3.890 1.00 46.72 101 ARG A C 1
ATOM 788 O O . ARG A 1 101 ? -6.694 -14.400 3.132 1.00 46.72 101 ARG A O 1
ATOM 795 N N . LYS A 1 102 ? -8.637 -13.346 3.476 1.00 41.03 102 LYS A N 1
ATOM 796 C CA . LYS A 1 102 ? -9.081 -13.269 2.063 1.00 41.03 102 LYS A CA 1
ATOM 797 C C . LYS A 1 102 ? -8.254 -12.263 1.227 1.00 41.03 102 LYS A C 1
ATOM 799 O O . LYS A 1 102 ? -8.763 -11.634 0.309 1.00 41.03 102 LYS A O 1
ATOM 804 N N . HIS A 1 103 ? -6.973 -12.111 1.549 1.00 49.53 103 HIS A N 1
ATOM 805 C CA . HIS A 1 103 ? -6.019 -11.235 0.878 1.00 49.53 103 HIS A CA 1
ATOM 806 C C . HIS A 1 103 ? -4.592 -11.780 1.057 1.00 49.53 103 HIS A C 1
ATOM 808 O O . HIS A 1 103 ? -3.649 -11.049 1.368 1.00 49.53 103 HIS A O 1
ATOM 814 N N . SER A 1 104 ? -4.398 -13.098 0.901 1.00 57.78 104 SER A N 1
ATOM 815 C CA . SER A 1 104 ? -3.068 -13.624 0.576 1.00 57.78 104 SER A CA 1
ATOM 816 C C . SER A 1 104 ? -2.760 -13.274 -0.886 1.00 57.78 104 SER A C 1
ATOM 818 O O . SER A 1 104 ? -2.719 -14.134 -1.759 1.00 57.78 104 SER A O 1
ATOM 820 N N . ASP A 1 105 ? -2.575 -11.982 -1.140 1.00 65.12 105 ASP A N 1
ATOM 821 C CA . ASP A 1 105 ? -2.374 -11.336 -2.445 1.00 65.12 105 ASP A CA 1
ATOM 822 C C . ASP A 1 105 ? -1.015 -11.616 -3.088 1.00 65.12 105 ASP A C 1
ATOM 824 O O . ASP A 1 105 ? -0.541 -10.889 -3.967 1.00 65.12 105 ASP A O 1
ATOM 828 N N . ASN A 1 106 ? -0.354 -12.662 -2.613 1.00 82.00 106 ASN A N 1
ATOM 829 C CA . ASN A 1 106 ? 0.946 -13.030 -3.106 1.00 82.00 106 ASN A CA 1
ATOM 830 C C . ASN A 1 106 ? 0.787 -13.884 -4.363 1.00 82.00 106 ASN A C 1
ATOM 832 O O . ASN A 1 106 ? 0.142 -14.932 -4.345 1.00 82.00 106 ASN A O 1
ATOM 836 N N . VAL A 1 107 ? 1.433 -13.460 -5.437 1.00 86.38 107 VAL A N 1
ATOM 837 C CA . VAL A 1 107 ? 1.612 -14.229 -6.662 1.00 86.38 107 VAL A CA 1
ATOM 838 C C . VAL A 1 107 ? 2.955 -14.941 -6.569 1.00 86.38 107 VAL A C 1
ATOM 840 O O . VAL A 1 107 ? 3.971 -14.327 -6.245 1.00 86.38 107 VAL A O 1
ATOM 843 N N . LYS A 1 108 ? 2.965 -16.249 -6.820 1.00 88.75 108 LYS A N 1
ATOM 844 C CA . LYS A 1 108 ? 4.195 -17.040 -6.834 1.00 88.75 108 LYS A CA 1
ATOM 845 C C . LYS A 1 108 ? 4.782 -17.051 -8.245 1.00 88.75 108 LYS A C 1
ATOM 847 O O . LYS A 1 108 ? 4.107 -17.511 -9.161 1.00 88.75 108 LYS A O 1
ATOM 852 N N . ILE A 1 109 ? 6.023 -16.596 -8.384 1.00 87.25 109 ILE A N 1
ATOM 853 C CA . ILE A 1 109 ? 6.817 -16.629 -9.619 1.00 87.25 109 ILE A CA 1
ATOM 854 C C . ILE A 1 109 ? 8.158 -17.269 -9.269 1.00 87.25 109 ILE A C 1
ATOM 856 O O . ILE A 1 109 ? 8.812 -16.836 -8.320 1.00 87.25 109 ILE A O 1
ATOM 860 N N . ASP A 1 110 ? 8.519 -18.348 -9.962 1.00 87.12 110 ASP A N 1
ATOM 861 C CA . ASP A 1 110 ? 9.788 -19.071 -9.775 1.00 87.12 110 ASP A CA 1
ATOM 862 C C . ASP A 1 110 ? 10.134 -19.376 -8.308 1.00 87.12 110 ASP A C 1
ATOM 864 O O . ASP A 1 110 ? 11.251 -19.187 -7.832 1.00 87.12 110 ASP A O 1
ATOM 868 N N . GLY A 1 111 ? 9.139 -19.824 -7.537 1.00 85.31 111 GLY A N 1
ATOM 869 C CA . GLY A 1 111 ? 9.333 -20.149 -6.120 1.00 85.31 111 GLY A CA 1
ATOM 870 C C . GLY A 1 111 ? 9.211 -18.964 -5.158 1.00 85.31 111 GLY A C 1
ATOM 871 O O . GLY A 1 111 ? 9.004 -19.195 -3.967 1.00 85.31 111 GLY A O 1
ATOM 872 N N . THR A 1 112 ? 9.248 -17.727 -5.658 1.00 88.44 112 THR A N 1
ATOM 873 C CA . THR A 1 112 ? 9.223 -16.495 -4.859 1.00 88.44 112 THR A CA 1
ATOM 874 C C . THR A 1 112 ? 7.830 -15.869 -4.842 1.00 88.44 112 THR A C 1
ATOM 876 O O . THR A 1 112 ? 7.141 -15.819 -5.856 1.00 88.44 112 THR A O 1
ATOM 879 N N . TYR A 1 113 ? 7.392 -15.398 -3.673 1.00 90.88 113 TYR A N 1
ATOM 880 C CA . TYR A 1 113 ? 6.084 -14.766 -3.491 1.00 90.88 113 TYR A CA 1
ATOM 881 C C . TYR A 1 113 ? 6.187 -13.243 -3.587 1.00 90.88 113 TYR A C 1
ATOM 883 O O . TYR A 1 113 ? 6.742 -12.605 -2.691 1.00 90.88 113 TYR A O 1
ATOM 891 N N . TYR A 1 114 ? 5.573 -12.659 -4.610 1.00 91.62 114 TYR A N 1
ATOM 892 C CA . TYR A 1 114 ? 5.509 -11.217 -4.846 1.00 91.62 114 TYR A CA 1
ATOM 893 C C . TYR A 1 114 ? 4.110 -10.672 -4.580 1.00 91.62 114 TYR A C 1
ATOM 895 O O . TYR A 1 114 ? 3.121 -11.364 -4.802 1.00 91.62 114 TYR A O 1
ATOM 903 N N . MET A 1 115 ? 4.007 -9.424 -4.133 1.00 92.00 115 MET A N 1
ATOM 904 C CA . MET A 1 115 ? 2.729 -8.718 -4.071 1.00 92.00 115 MET A CA 1
ATOM 905 C C . MET A 1 115 ? 2.175 -8.492 -5.482 1.00 92.00 115 MET A C 1
ATOM 907 O O . MET A 1 115 ? 2.912 -8.098 -6.391 1.00 92.00 115 MET A O 1
ATOM 911 N N . ARG A 1 116 ? 0.859 -8.668 -5.647 1.00 92.19 116 ARG A N 1
ATOM 912 C CA . ARG A 1 116 ? 0.135 -8.244 -6.853 1.00 92.19 116 ARG A CA 1
ATOM 913 C C . ARG A 1 116 ? 0.351 -6.748 -7.132 1.00 92.19 116 ARG A C 1
ATOM 915 O O . ARG A 1 116 ? 0.553 -5.942 -6.219 1.00 92.19 116 ARG A O 1
ATOM 922 N N . LEU A 1 117 ? 0.304 -6.381 -8.410 1.00 93.62 117 LEU A N 1
ATOM 923 C CA . LEU A 1 117 ? 0.377 -4.993 -8.857 1.00 93.62 117 LEU A CA 1
ATOM 924 C C . LEU A 1 117 ? -1.022 -4.372 -8.875 1.00 93.62 117 LEU A C 1
ATOM 926 O O . LEU A 1 117 ? -1.897 -4.803 -9.623 1.00 93.62 117 LEU A O 1
ATOM 930 N N . TYR A 1 118 ? -1.219 -3.326 -8.077 1.00 92.62 118 TYR A N 1
ATOM 931 C CA . TYR A 1 118 ? -2.463 -2.561 -8.044 1.00 92.62 118 TYR A CA 1
ATOM 932 C C . TYR A 1 118 ? -2.252 -1.164 -8.620 1.00 92.62 118 TYR A C 1
ATOM 934 O O . TYR A 1 118 ? -1.672 -0.291 -7.981 1.00 92.62 118 TYR A O 1
ATOM 942 N N . SER A 1 119 ? -2.750 -0.946 -9.836 1.00 90.06 119 SER A N 1
ATOM 943 C CA . SER A 1 119 ? -2.695 0.356 -10.515 1.00 90.06 119 SER A CA 1
ATOM 944 C C . SER A 1 119 ? -4.023 1.116 -10.483 1.00 90.06 119 SER A C 1
ATOM 946 O O . SER A 1 119 ? -4.044 2.339 -10.617 1.00 90.06 119 SER A O 1
ATOM 948 N N . LYS A 1 120 ? -5.143 0.413 -10.274 1.00 90.69 120 LYS A N 1
ATOM 949 C CA . LYS A 1 120 ? -6.488 0.994 -10.270 1.00 90.69 120 LYS A CA 1
ATOM 950 C C . LYS A 1 120 ? -6.963 1.275 -8.849 1.00 90.69 120 LYS A C 1
ATOM 952 O O . LYS A 1 120 ? -7.114 0.363 -8.041 1.00 90.69 120 LYS A O 1
ATOM 957 N N . ASN A 1 121 ? -7.267 2.539 -8.571 1.00 90.06 121 ASN A N 1
ATOM 958 C CA . ASN A 1 121 ? -7.915 2.931 -7.327 1.00 90.06 121 ASN A CA 1
ATOM 959 C C . ASN A 1 121 ? -9.407 2.568 -7.360 1.00 90.06 121 ASN A C 1
ATOM 961 O O . ASN A 1 121 ? -10.129 3.028 -8.247 1.00 90.06 121 ASN A O 1
ATOM 965 N N . ILE A 1 122 ? -9.854 1.777 -6.386 1.00 91.69 122 ILE A N 1
ATOM 966 C CA . ILE A 1 122 ? -11.256 1.363 -6.234 1.00 91.69 122 ILE A CA 1
ATOM 967 C C . ILE A 1 122 ? -11.940 2.196 -5.147 1.00 91.69 122 ILE A C 1
ATOM 969 O O . ILE A 1 122 ? -13.102 2.556 -5.305 1.00 91.69 122 ILE A O 1
ATOM 973 N N . TYR A 1 123 ? -11.217 2.575 -4.090 1.00 88.88 123 TYR A N 1
ATOM 974 C CA . TYR A 1 123 ? -11.801 3.312 -2.972 1.00 88.88 123 TYR A CA 1
ATOM 975 C C . TYR A 1 123 ? -12.239 4.720 -3.383 1.00 88.88 123 TYR A C 1
ATOM 977 O O . TYR A 1 123 ? -11.419 5.546 -3.799 1.00 88.88 123 TYR A O 1
ATOM 985 N N . THR A 1 124 ? -13.528 5.015 -3.220 1.00 90.56 124 THR A N 1
ATOM 986 C CA . THR A 1 124 ? -14.138 6.312 -3.562 1.00 90.56 124 THR A CA 1
ATOM 987 C C . THR A 1 124 ? -14.496 7.158 -2.339 1.00 90.56 124 THR A C 1
ATOM 989 O O . THR A 1 124 ? -15.219 8.146 -2.469 1.00 90.56 124 THR A O 1
ATOM 992 N N . GLY A 1 125 ? -14.025 6.787 -1.143 1.00 89.31 125 GLY A N 1
ATOM 993 C CA . GLY A 1 125 ? -14.270 7.571 0.066 1.00 89.31 125 GLY A CA 1
ATOM 994 C C . GLY A 1 125 ? -13.647 8.967 0.004 1.00 89.31 125 GLY A C 1
ATOM 995 O O . GLY A 1 125 ? -12.721 9.233 -0.768 1.00 89.31 125 GLY A O 1
ATOM 996 N N . LYS A 1 126 ? -14.149 9.882 0.839 1.00 92.12 126 LYS A N 1
ATOM 997 C CA . LYS A 1 126 ? -13.730 11.296 0.834 1.00 92.12 126 LYS A CA 1
ATOM 998 C C . LYS A 1 126 ? -12.237 11.455 1.141 1.00 92.12 126 LYS A C 1
ATOM 1000 O O . LYS A 1 126 ? -11.588 12.350 0.603 1.00 92.12 126 LYS A O 1
ATOM 1005 N N . GLU A 1 127 ? -11.679 10.552 1.945 1.00 92.12 127 GLU A N 1
ATOM 1006 C CA . GLU A 1 127 ? -10.277 10.548 2.366 1.00 92.12 127 GLU A CA 1
ATOM 1007 C C . GLU A 1 127 ? -9.335 9.909 1.332 1.00 92.12 127 GLU A C 1
ATOM 1009 O O . GLU A 1 127 ? -8.119 9.949 1.510 1.00 92.12 127 GLU A O 1
ATOM 1014 N N . ALA A 1 128 ? -9.853 9.346 0.230 1.00 92.06 128 ALA A N 1
ATOM 1015 C CA . ALA A 1 128 ? -9.055 8.589 -0.739 1.00 92.06 128 ALA A CA 1
ATOM 1016 C C . ALA A 1 128 ? -7.876 9.392 -1.312 1.00 92.06 128 ALA A C 1
ATOM 1018 O O . ALA A 1 128 ? -6.800 8.848 -1.558 1.00 92.06 128 ALA A O 1
ATOM 1019 N N . LYS A 1 129 ? -8.054 10.699 -1.545 1.00 96.50 129 LYS A N 1
ATOM 1020 C CA . LYS A 1 129 ? -6.958 11.575 -1.994 1.00 96.50 129 LYS A CA 1
ATOM 1021 C C . LYS A 1 129 ? -5.913 11.769 -0.894 1.00 96.50 129 LYS A C 1
ATOM 1023 O O . LYS A 1 129 ? -4.726 11.649 -1.174 1.00 96.50 129 LYS A O 1
ATOM 1028 N N . THR A 1 130 ? -6.355 12.012 0.336 1.00 96.94 130 THR A N 1
ATOM 1029 C CA . THR A 1 130 ? -5.484 12.226 1.498 1.00 96.94 130 THR A CA 1
ATOM 1030 C C . THR A 1 130 ? -4.634 10.997 1.800 1.00 96.94 130 THR A C 1
ATOM 1032 O O . THR A 1 130 ? -3.432 11.123 2.001 1.00 96.94 130 THR A O 1
ATOM 1035 N N . PHE A 1 131 ? -5.224 9.800 1.773 1.00 97.12 131 PHE A N 1
ATOM 1036 C CA . PHE A 1 131 ? -4.499 8.553 2.027 1.00 97.12 131 PHE A CA 1
ATOM 1037 C C . PHE A 1 131 ? -3.436 8.278 0.972 1.00 97.12 131 PHE A C 1
ATOM 1039 O O . PHE A 1 131 ? -2.283 8.020 1.310 1.00 97.12 131 PHE A O 1
ATOM 1046 N N . ARG A 1 132 ? -3.793 8.403 -0.309 1.00 97.88 132 ARG A N 1
ATOM 1047 C CA . ARG A 1 132 ? -2.823 8.228 -1.396 1.00 97.88 132 ARG A CA 1
ATOM 1048 C C . ARG A 1 132 ? -1.676 9.225 -1.278 1.00 97.88 132 ARG A C 1
ATOM 1050 O O . ARG A 1 132 ? -0.522 8.812 -1.323 1.00 97.88 132 ARG A O 1
ATOM 1057 N N . LYS A 1 133 ? -1.985 10.496 -1.002 1.00 98.25 133 LYS A N 1
ATOM 1058 C CA . LYS A 1 133 ? -0.966 11.532 -0.829 1.0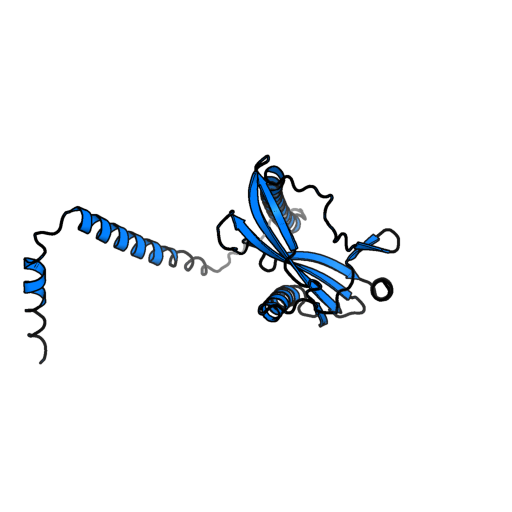0 98.25 133 LYS A CA 1
ATOM 1059 C C . LYS A 1 133 ? -0.038 11.257 0.358 1.00 98.25 133 LYS A C 1
ATOM 1061 O O . LYS A 1 133 ? 1.173 11.367 0.218 1.00 98.25 133 LYS A O 1
ATOM 1066 N N . ALA A 1 134 ? -0.578 10.821 1.495 1.00 98.12 134 ALA A N 1
ATOM 1067 C CA . ALA A 1 134 ? 0.238 10.471 2.654 1.00 98.12 134 ALA A CA 1
ATOM 1068 C C . ALA A 1 134 ? 1.201 9.306 2.356 1.00 98.12 134 ALA A C 1
ATOM 1070 O O . ALA A 1 134 ? 2.356 9.333 2.779 1.00 98.12 134 ALA A O 1
ATOM 1071 N N . CYS A 1 135 ? 0.758 8.300 1.595 1.00 98.38 135 CYS A N 1
ATOM 1072 C CA . CYS A 1 135 ? 1.634 7.216 1.146 1.00 98.38 135 CYS A CA 1
ATOM 1073 C C . CYS A 1 135 ? 2.705 7.707 0.167 1.00 98.38 135 CYS A C 1
ATOM 1075 O O . CYS A 1 135 ? 3.862 7.324 0.315 1.00 98.38 135 CYS A O 1
ATOM 1077 N N . GLU A 1 136 ? 2.345 8.564 -0.794 1.00 98.44 136 GLU A N 1
ATOM 1078 C CA . GLU A 1 136 ? 3.301 9.188 -1.720 1.00 98.44 136 GLU A CA 1
ATOM 1079 C C . GLU A 1 136 ? 4.390 9.952 -0.969 1.00 98.44 136 GLU A C 1
ATOM 1081 O O . GLU A 1 136 ? 5.570 9.778 -1.259 1.00 98.44 136 GLU A O 1
ATOM 1086 N N . ASP A 1 137 ? 4.014 10.760 0.022 1.00 98.25 137 ASP A N 1
ATOM 1087 C CA . ASP A 1 137 ? 4.957 11.588 0.775 1.00 98.25 137 ASP A CA 1
ATOM 1088 C C . ASP A 1 137 ? 5.956 10.727 1.561 1.00 98.25 137 ASP A C 1
ATOM 1090 O O . ASP A 1 137 ? 7.166 10.973 1.534 1.00 98.25 137 ASP A O 1
ATOM 1094 N N . VAL A 1 138 ? 5.470 9.664 2.214 1.00 98.12 138 VAL A N 1
ATOM 1095 C CA . VAL A 1 138 ? 6.338 8.701 2.909 1.00 98.12 138 VAL A CA 1
ATOM 1096 C C . VAL A 1 138 ? 7.222 7.938 1.914 1.00 98.12 138 VAL A C 1
ATOM 1098 O O . VAL A 1 138 ? 8.407 7.725 2.186 1.00 98.12 138 VAL A O 1
ATOM 1101 N N . PHE A 1 139 ? 6.683 7.557 0.754 1.00 98.38 139 PHE A N 1
ATOM 1102 C CA . PHE A 1 139 ? 7.417 6.854 -0.297 1.00 98.38 139 PHE A CA 1
ATOM 1103 C C . PHE A 1 139 ? 8.549 7.698 -0.880 1.00 98.38 139 PHE A C 1
ATOM 1105 O O . PHE A 1 139 ? 9.702 7.263 -0.878 1.00 98.38 139 PHE A O 1
ATOM 1112 N N . MET A 1 140 ? 8.245 8.924 -1.307 1.00 97.75 140 MET A N 1
ATOM 1113 C CA . MET A 1 140 ? 9.205 9.831 -1.939 1.00 97.75 140 MET A CA 1
ATOM 1114 C C . MET A 1 140 ? 10.295 10.291 -0.974 1.00 97.75 140 MET A C 1
ATOM 1116 O O . MET A 1 140 ? 11.420 10.541 -1.395 1.00 97.75 140 MET A O 1
ATOM 1120 N N . LYS A 1 141 ? 10.021 10.331 0.336 1.00 97.62 141 LYS A N 1
ATOM 1121 C CA . LYS A 1 141 ? 11.068 10.576 1.337 1.00 97.62 141 LYS A CA 1
ATOM 1122 C C . LYS A 1 141 ? 12.130 9.469 1.355 1.00 97.62 141 LYS A C 1
ATOM 1124 O O . LYS A 1 141 ? 13.297 9.755 1.612 1.00 97.62 141 LYS A O 1
ATOM 1129 N N . LYS A 1 142 ? 11.734 8.214 1.115 1.00 96.56 142 LYS A N 1
ATOM 1130 C CA . LYS A 1 142 ? 12.646 7.058 1.089 1.00 96.56 142 LYS A CA 1
ATOM 1131 C C . LYS A 1 142 ? 13.284 6.848 -0.286 1.00 96.56 142 LYS A C 1
ATOM 1133 O O . LYS A 1 142 ? 14.455 6.486 -0.352 1.00 96.56 142 LYS A O 1
ATOM 1138 N N . TYR A 1 143 ? 12.530 7.085 -1.357 1.00 96.31 143 TYR A N 1
ATOM 1139 C CA . TYR A 1 143 ? 12.963 6.913 -2.745 1.00 96.31 143 TYR A CA 1
ATOM 1140 C C . TYR A 1 143 ? 12.787 8.221 -3.534 1.00 96.31 143 TYR A C 1
ATOM 1142 O O . TYR A 1 143 ? 11.902 8.313 -4.382 1.00 96.31 143 TYR A O 1
ATOM 1150 N N . PRO A 1 144 ? 13.620 9.246 -3.278 1.00 95.69 144 PRO A N 1
ATOM 1151 C CA . PRO A 1 144 ? 13.440 10.575 -3.870 1.00 95.69 144 PRO A CA 1
ATOM 1152 C C . PRO A 1 144 ? 13.624 10.609 -5.392 1.00 95.69 144 PRO A C 1
ATOM 1154 O O . PRO A 1 144 ? 13.074 11.486 -6.049 1.00 95.69 144 PRO A O 1
ATOM 1157 N N . ASN A 1 145 ? 14.366 9.649 -5.950 1.00 94.94 145 ASN A N 1
ATOM 1158 C CA . ASN A 1 145 ? 14.643 9.561 -7.387 1.00 94.94 145 ASN A CA 1
ATOM 1159 C C . ASN A 1 145 ? 13.678 8.624 -8.132 1.00 94.94 145 ASN A C 1
ATOM 1161 O O . ASN A 1 145 ? 13.773 8.498 -9.352 1.00 94.94 145 ASN A O 1
ATOM 1165 N N . ALA A 1 146 ? 12.781 7.941 -7.416 1.00 96.75 146 ALA A N 1
ATOM 1166 C CA . ALA A 1 146 ? 11.829 7.035 -8.038 1.00 96.75 146 ALA A CA 1
ATOM 1167 C C . ALA A 1 146 ? 10.711 7.816 -8.741 1.00 96.75 146 ALA A C 1
ATOM 1169 O O . ALA A 1 146 ? 10.267 8.866 -8.275 1.00 96.75 146 ALA A O 1
ATOM 1170 N N . VAL A 1 147 ? 10.210 7.267 -9.846 1.00 97.75 147 VAL A N 1
ATOM 1171 C CA . VAL A 1 147 ? 9.084 7.838 -10.592 1.00 97.75 147 VAL A CA 1
ATOM 1172 C C . VAL A 1 147 ? 7.851 6.993 -10.324 1.00 97.75 147 VAL A C 1
ATOM 1174 O O . VAL A 1 147 ? 7.729 5.878 -10.834 1.00 97.75 147 VAL A O 1
ATOM 1177 N N . ILE A 1 148 ? 6.934 7.516 -9.512 1.00 98.00 148 ILE A N 1
ATOM 1178 C CA . ILE A 1 148 ? 5.665 6.853 -9.201 1.00 98.00 148 ILE A CA 1
ATOM 1179 C C . ILE A 1 148 ? 4.834 6.714 -10.481 1.00 98.00 148 ILE A C 1
ATOM 1181 O O . ILE A 1 148 ? 4.505 7.702 -11.133 1.00 98.00 148 ILE A O 1
ATOM 1185 N N . THR A 1 149 ? 4.468 5.480 -10.824 1.00 97.12 149 THR A N 1
ATOM 1186 C CA . THR A 1 149 ? 3.602 5.167 -11.967 1.00 97.12 149 THR A CA 1
ATOM 1187 C C . THR A 1 149 ? 2.145 5.016 -11.551 1.00 97.12 149 THR A C 1
ATOM 1189 O O . THR A 1 149 ? 1.249 5.322 -12.332 1.00 97.12 149 THR A O 1
ATOM 1192 N N . SER A 1 150 ? 1.884 4.544 -10.329 1.00 97.44 150 SER A N 1
ATOM 1193 C CA . SER A 1 150 ? 0.521 4.452 -9.804 1.00 97.44 150 SER A CA 1
ATOM 1194 C C . SER A 1 150 ? 0.474 4.452 -8.284 1.00 97.44 150 SER A C 1
ATOM 1196 O O . SER A 1 150 ? 1.352 3.896 -7.625 1.00 97.44 150 SER A O 1
ATOM 1198 N N . VAL A 1 151 ? -0.618 4.999 -7.749 1.00 98.00 151 VAL A N 1
ATOM 1199 C CA . VAL A 1 151 ? -0.973 4.951 -6.327 1.00 98.00 151 VAL A CA 1
ATOM 1200 C C . VAL A 1 151 ? -2.438 4.561 -6.208 1.00 98.00 151 VAL A C 1
ATOM 1202 O O . VAL A 1 151 ? -3.318 5.281 -6.696 1.00 98.00 151 VAL A O 1
ATOM 1205 N N . ALA A 1 152 ? -2.707 3.418 -5.584 1.00 95.69 152 ALA A N 1
ATOM 1206 C CA . ALA A 1 152 ? -4.026 2.802 -5.598 1.00 95.69 152 ALA A CA 1
ATOM 1207 C C . ALA A 1 152 ? -4.428 2.251 -4.231 1.00 95.69 152 ALA A C 1
ATOM 1209 O O . ALA A 1 152 ? -3.644 1.598 -3.549 1.00 95.69 152 ALA A O 1
ATOM 1210 N N . ILE A 1 153 ? -5.694 2.460 -3.876 1.00 95.06 153 ILE A N 1
ATOM 1211 C CA . ILE A 1 153 ? -6.369 1.758 -2.788 1.00 95.06 153 ILE A CA 1
ATOM 1212 C C . ILE A 1 153 ? -7.319 0.749 -3.456 1.00 95.06 153 ILE A C 1
ATOM 1214 O O . ILE A 1 153 ? -8.382 1.149 -3.949 1.00 95.06 153 ILE A O 1
ATOM 1218 N N . PRO A 1 154 ? -6.935 -0.538 -3.562 1.00 92.25 154 PRO A N 1
ATOM 1219 C CA . PRO A 1 154 ? -7.667 -1.554 -4.323 1.00 92.25 154 PRO A CA 1
ATOM 1220 C C . PRO A 1 154 ? -8.816 -2.181 -3.516 1.00 92.25 154 PRO A C 1
ATOM 1222 O O . PRO A 1 154 ? -9.131 -3.354 -3.676 1.00 92.25 154 PRO A O 1
ATOM 1225 N N . GLN A 1 155 ? -9.432 -1.405 -2.628 1.00 86.88 155 GLN A N 1
ATOM 1226 C CA . GLN A 1 155 ? -10.535 -1.826 -1.769 1.00 86.88 155 GLN A CA 1
ATOM 1227 C C . GLN A 1 155 ? -11.741 -0.918 -2.004 1.00 86.88 155 GLN A C 1
ATOM 1229 O O . GLN A 1 155 ? -11.577 0.262 -2.301 1.00 86.88 155 GLN A O 1
ATOM 1234 N N . ASP A 1 156 ? -12.952 -1.443 -1.853 1.00 85.56 156 ASP A N 1
ATOM 1235 C CA . ASP A 1 156 ? -14.195 -0.661 -1.871 1.00 85.56 156 ASP A CA 1
ATOM 1236 C C . AS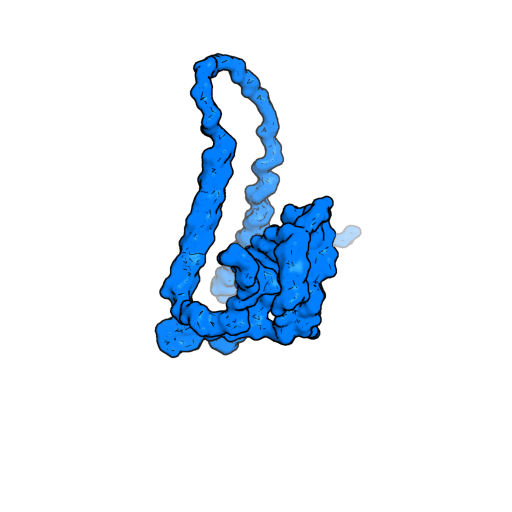P A 1 156 ? -14.431 0.088 -0.547 1.00 85.56 156 ASP A C 1
ATOM 1238 O O . ASP A 1 156 ? -14.995 1.183 -0.533 1.00 85.56 156 ASP A O 1
ATOM 1242 N N . GLY A 1 157 ? -13.931 -0.465 0.557 1.00 88.06 157 GLY A N 1
ATOM 1243 C CA . GLY A 1 157 ? -14.000 0.112 1.889 1.00 88.06 157 GLY A CA 1
ATOM 1244 C C . GLY A 1 157 ? -12.963 -0.467 2.850 1.00 88.06 157 GLY A C 1
ATOM 1245 O O . GLY A 1 157 ? -12.005 -1.140 2.468 1.00 88.06 157 GLY A O 1
ATOM 1246 N N . TRP A 1 158 ? -13.143 -0.161 4.132 1.00 91.00 158 TRP A N 1
ATOM 1247 C CA . TRP A 1 158 ? -12.276 -0.645 5.202 1.00 91.00 158 TRP A CA 1
ATOM 1248 C C . TRP A 1 158 ? -12.484 -2.141 5.448 1.00 91.00 158 TRP A C 1
ATOM 1250 O O . TRP A 1 158 ? -13.614 -2.585 5.653 1.00 91.00 158 TRP A O 1
ATOM 1260 N N . LEU A 1 159 ? -11.392 -2.903 5.515 1.00 89.62 159 LEU A N 1
ATOM 1261 C CA . LEU A 1 159 ? -11.431 -4.286 5.988 1.00 89.62 159 LEU A CA 1
ATOM 1262 C C . LEU A 1 159 ? -11.618 -4.261 7.498 1.00 89.62 159 LEU A C 1
ATOM 1264 O O . LEU A 1 159 ? -10.819 -3.627 8.178 1.00 89.62 159 LEU A O 1
ATOM 1268 N N . SER A 1 160 ? -12.658 -4.910 8.021 1.00 87.19 160 SER A N 1
ATOM 1269 C CA . SER A 1 160 ? -12.967 -4.883 9.451 1.00 87.19 160 SER A CA 1
ATOM 1270 C C . SER A 1 160 ? -12.770 -6.246 10.099 1.00 87.19 160 SER A C 1
ATOM 1272 O O . SER A 1 160 ? -13.276 -7.254 9.608 1.00 87.19 160 SER A O 1
ATOM 1274 N N . GLU A 1 161 ? -12.091 -6.253 11.239 1.00 86.94 161 GLU A N 1
ATOM 1275 C CA . GLU A 1 161 ? -11.840 -7.437 12.052 1.00 86.94 161 GLU A CA 1
ATOM 1276 C C . GLU A 1 161 ? -12.358 -7.224 13.478 1.00 86.94 161 GLU A C 1
ATOM 1278 O O . GLU A 1 161 ? -12.345 -6.115 14.014 1.00 86.94 161 GLU A O 1
ATOM 1283 N N . MET A 1 162 ? -12.851 -8.295 14.102 1.00 88.31 162 MET A N 1
ATOM 1284 C CA . MET A 1 162 ? -13.325 -8.257 15.486 1.00 88.31 162 MET A CA 1
ATOM 1285 C C . MET A 1 162 ? -12.157 -8.435 16.449 1.00 88.31 162 MET A C 1
ATOM 1287 O O . MET A 1 162 ? -11.457 -9.445 16.397 1.00 88.31 162 MET A O 1
ATOM 1291 N N . VAL A 1 163 ? -12.027 -7.522 17.408 1.00 84.94 163 VAL A N 1
ATOM 1292 C CA . VAL A 1 163 ? -11.085 -7.668 18.519 1.00 84.94 163 VAL A CA 1
ATOM 1293 C C . VAL A 1 163 ? -11.798 -8.410 19.645 1.00 84.94 163 VAL A C 1
ATOM 1295 O O . VAL A 1 163 ? -12.830 -7.956 20.149 1.00 84.94 163 VAL A O 1
ATOM 1298 N N . LYS A 1 164 ? -11.271 -9.576 20.032 1.00 83.94 164 LYS A N 1
ATOM 1299 C CA . LYS A 1 164 ? -11.843 -10.430 21.081 1.00 83.94 164 LYS A CA 1
ATOM 1300 C C . LYS A 1 164 ? -10.958 -10.456 22.321 1.00 83.94 164 LYS A C 1
ATOM 1302 O O . LYS A 1 164 ? -9.741 -10.527 22.214 1.00 83.94 164 LYS A O 1
ATOM 1307 N N . SER A 1 165 ? -11.593 -10.474 23.489 1.00 80.25 165 SER A N 1
ATOM 1308 C CA . SER A 1 165 ? -10.975 -10.822 24.767 1.00 80.25 165 SER A CA 1
ATOM 1309 C C . SER A 1 165 ? -11.700 -12.053 25.313 1.00 80.25 165 SER A C 1
ATOM 1311 O O . SER A 1 165 ? -12.869 -11.984 25.704 1.00 80.25 165 SER A O 1
ATOM 1313 N N . GLY A 1 166 ? -11.048 -13.216 25.236 1.00 83.25 166 GLY A N 1
ATOM 1314 C CA . GLY A 1 166 ? -11.711 -14.504 25.450 1.00 83.25 166 GLY A CA 1
ATOM 1315 C C . GLY A 1 166 ? -12.827 -14.743 24.425 1.00 83.25 166 GLY A C 1
ATOM 1316 O O . GLY A 1 166 ? -12.614 -14.615 23.220 1.00 83.25 166 GLY A O 1
ATOM 1317 N N . SER A 1 167 ? -14.033 -15.064 24.896 1.00 82.62 167 SER A N 1
ATOM 1318 C 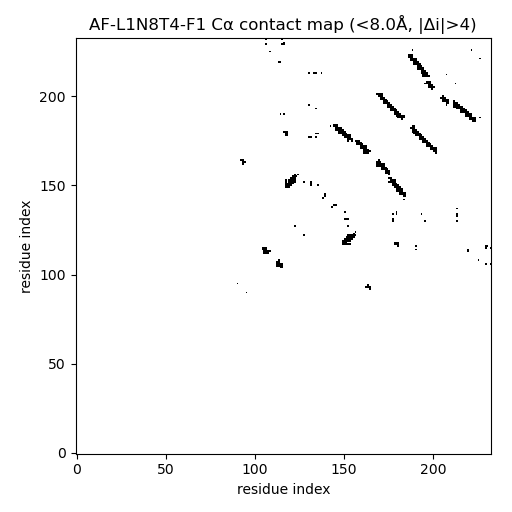CA . SER A 1 167 ? -15.224 -15.241 24.050 1.00 82.62 167 SER A CA 1
ATOM 1319 C C . SER A 1 167 ? -15.966 -13.935 23.733 1.00 82.62 167 SER A C 1
ATOM 1321 O O . SER A 1 167 ? -16.903 -13.944 22.934 1.00 82.62 167 SER A O 1
ATOM 1323 N N . LYS A 1 168 ? -15.568 -12.805 24.335 1.00 84.31 168 LYS A N 1
ATOM 1324 C CA . LYS A 1 168 ? -16.275 -11.526 24.215 1.00 84.31 168 LYS A CA 1
ATOM 1325 C C . LYS A 1 168 ? -15.641 -10.641 23.146 1.00 84.31 168 LYS A C 1
ATOM 1327 O O . LYS A 1 168 ? -14.431 -10.430 23.141 1.00 84.31 168 LYS A O 1
ATOM 1332 N N . ILE A 1 169 ? -16.471 -10.069 22.276 1.00 87.56 169 ILE A N 1
ATOM 1333 C CA . ILE A 1 169 ? -16.050 -9.008 21.354 1.00 87.56 169 ILE A CA 1
ATOM 1334 C C . ILE A 1 169 ? -15.893 -7.720 22.164 1.00 87.56 169 ILE A C 1
ATOM 1336 O O . ILE A 1 169 ? -16.839 -7.268 22.811 1.00 87.56 169 ILE A O 1
ATOM 1340 N N . VAL A 1 170 ? -14.689 -7.156 22.146 1.00 86.62 170 VAL A N 1
ATOM 1341 C CA . VAL A 1 170 ? -14.339 -5.928 22.874 1.00 86.62 170 VAL A CA 1
ATOM 1342 C C . VAL A 1 170 ? -14.174 -4.728 21.951 1.00 86.62 170 VAL A C 1
ATOM 1344 O O . VAL A 1 170 ? -14.293 -3.596 22.411 1.00 86.62 170 VAL A O 1
ATOM 1347 N N . GLY A 1 171 ? -14.018 -4.954 20.646 1.00 89.94 171 GLY A N 1
ATOM 1348 C CA . GLY A 1 171 ? -13.888 -3.875 19.683 1.00 89.94 171 GLY A CA 1
ATOM 1349 C C . GLY A 1 171 ? -13.824 -4.345 18.240 1.00 89.94 171 GLY A C 1
ATOM 1350 O O . GLY A 1 171 ? -14.034 -5.522 17.934 1.00 89.94 171 GLY A O 1
ATOM 1351 N N . TYR A 1 172 ? -13.517 -3.397 17.366 1.00 88.62 172 TYR A N 1
ATOM 1352 C CA . TYR A 1 172 ? -13.316 -3.622 15.942 1.00 88.62 172 TYR A CA 1
ATOM 1353 C C . TYR A 1 172 ? -12.060 -2.887 15.492 1.00 88.62 172 TYR A C 1
ATOM 1355 O O . TYR A 1 172 ? -11.878 -1.717 15.829 1.00 88.62 172 TYR A O 1
ATOM 1363 N N . GLU A 1 173 ? -11.224 -3.564 14.716 1.00 91.00 173 GLU A N 1
ATOM 1364 C CA . GLU A 1 173 ? -10.108 -2.970 13.989 1.00 91.00 173 GLU A CA 1
ATOM 1365 C C . GLU A 1 173 ? -10.508 -2.832 12.523 1.00 91.00 173 GLU A C 1
ATOM 1367 O O . GLU A 1 173 ? -11.239 -3.663 11.978 1.00 91.00 173 GLU A O 1
ATOM 1372 N N . GLN A 1 174 ? -10.069 -1.755 11.889 1.00 93.25 174 GLN A N 1
ATOM 1373 C CA . GLN A 1 174 ? -10.274 -1.499 10.479 1.00 93.25 174 GLN A CA 1
ATOM 1374 C C . GLN A 1 174 ? -8.946 -1.187 9.805 1.00 93.25 174 GLN A C 1
ATOM 1376 O O . GLN A 1 174 ? -8.184 -0.362 10.303 1.00 93.25 174 GLN A O 1
ATOM 1381 N N . THR A 1 175 ? -8.702 -1.814 8.655 1.00 93.94 175 THR A N 1
ATOM 1382 C CA . THR A 1 175 ? -7.493 -1.617 7.850 1.00 93.94 175 THR A CA 1
ATOM 1383 C C . THR A 1 175 ? -7.831 -1.193 6.419 1.00 93.94 175 THR A C 1
ATOM 1385 O O . THR A 1 175 ? -8.725 -1.747 5.773 1.00 93.94 175 THR A O 1
ATOM 1388 N N . MET A 1 176 ? -7.089 -0.209 5.915 1.00 94.69 176 MET A N 1
ATOM 1389 C CA . MET A 1 176 ? -7.120 0.239 4.523 1.00 94.69 176 MET A CA 1
ATOM 1390 C C . MET A 1 176 ? -5.716 0.142 3.930 1.00 94.69 176 MET A C 1
ATOM 1392 O O . MET A 1 176 ? -4.791 0.761 4.460 1.00 94.69 176 MET A O 1
ATOM 1396 N N . TYR A 1 177 ? -5.551 -0.598 2.834 1.00 95.81 177 TYR A N 1
ATOM 1397 C CA . TYR A 1 177 ? -4.266 -0.717 2.152 1.00 95.81 177 TYR A CA 1
ATOM 1398 C C . TYR A 1 177 ? -4.124 0.279 1.004 1.00 95.81 177 TYR A C 1
ATOM 1400 O O . TYR A 1 177 ? -5.041 0.489 0.215 1.00 95.81 177 TYR A O 1
ATOM 1408 N N . CYS A 1 178 ? -2.933 0.853 0.878 1.00 96.62 178 CYS A N 1
ATOM 1409 C CA . CYS A 1 178 ? -2.536 1.692 -0.242 1.00 96.62 178 CYS A CA 1
ATOM 1410 C C . CYS A 1 178 ? -1.270 1.112 -0.868 1.00 96.62 178 CYS A C 1
ATOM 1412 O O . CYS A 1 178 ? -0.310 0.797 -0.165 1.00 96.62 178 CYS A O 1
ATOM 1414 N N . TYR A 1 179 ? -1.277 0.965 -2.185 1.00 97.50 179 TYR A N 1
ATOM 1415 C CA . TYR A 1 179 ? -0.182 0.402 -2.956 1.00 97.50 179 TYR A CA 1
ATOM 1416 C C . TYR A 1 179 ? 0.431 1.471 -3.850 1.00 97.50 179 TYR A C 1
ATOM 1418 O O . TYR A 1 179 ? -0.286 2.271 -4.457 1.00 97.50 179 TYR A O 1
ATOM 1426 N N . ILE A 1 180 ? 1.758 1.460 -3.940 1.00 98.50 180 ILE A N 1
ATOM 1427 C CA . ILE A 1 180 ? 2.538 2.315 -4.832 1.00 98.50 180 ILE A CA 1
ATOM 1428 C C . ILE A 1 180 ? 3.351 1.431 -5.762 1.00 98.50 180 ILE A C 1
ATOM 1430 O O . ILE A 1 180 ? 4.090 0.561 -5.306 1.00 98.50 180 ILE A O 1
ATOM 1434 N N . ILE A 1 181 ? 3.241 1.710 -7.057 1.00 98.31 181 ILE A N 1
ATOM 1435 C CA . ILE A 1 181 ? 4.136 1.183 -8.082 1.00 98.31 181 ILE A CA 1
ATOM 1436 C C . ILE A 1 181 ? 4.968 2.358 -8.584 1.00 98.31 181 ILE A C 1
ATOM 1438 O O . ILE A 1 181 ? 4.419 3.415 -8.910 1.00 98.31 181 ILE A O 1
ATOM 1442 N N . ALA A 1 182 ? 6.282 2.182 -8.637 1.00 98.31 182 ALA A N 1
ATOM 1443 C CA . ALA A 1 182 ? 7.208 3.185 -9.139 1.00 98.31 182 ALA A CA 1
ATOM 1444 C C . ALA A 1 182 ? 8.335 2.540 -9.947 1.00 98.31 182 ALA A C 1
ATOM 1446 O O . ALA A 1 182 ? 8.683 1.385 -9.714 1.00 98.31 182 ALA A O 1
ATOM 1447 N N . LYS A 1 183 ? 8.935 3.305 -10.858 1.00 97.56 183 LYS A N 1
ATOM 1448 C CA . LYS A 1 183 ? 10.254 2.997 -11.425 1.00 97.56 183 LYS A CA 1
ATOM 1449 C C . LYS A 1 183 ? 11.334 3.470 -10.459 1.00 97.56 183 LYS A C 1
ATOM 1451 O O . LYS A 1 183 ? 11.203 4.561 -9.909 1.00 97.56 183 LYS A O 1
ATOM 1456 N N . ASP A 1 184 ? 12.381 2.680 -10.253 1.00 91.38 184 ASP A N 1
ATOM 1457 C CA . ASP A 1 184 ? 13.424 2.972 -9.254 1.00 91.38 184 ASP A CA 1
ATOM 1458 C C . ASP A 1 184 ? 14.470 4.016 -9.694 1.00 91.38 184 ASP A C 1
ATOM 1460 O O . ASP A 1 184 ? 15.247 4.489 -8.864 1.00 91.38 184 ASP A O 1
ATOM 1464 N N . GLY A 1 185 ? 14.457 4.408 -10.971 1.00 82.56 185 GLY A N 1
ATOM 1465 C CA . GLY A 1 185 ? 15.426 5.326 -11.583 1.00 82.56 185 GLY A CA 1
ATOM 1466 C C . GLY A 1 185 ? 16.403 4.640 -12.544 1.00 82.56 185 GLY A C 1
ATOM 1467 O O . GLY A 1 185 ? 17.111 5.331 -13.273 1.00 82.56 185 GLY A O 1
ATOM 1468 N N . GLY A 1 186 ? 16.411 3.305 -12.582 1.00 88.50 186 GLY A N 1
ATOM 1469 C CA . GLY A 1 186 ? 17.001 2.492 -13.641 1.00 88.50 186 GLY A CA 1
ATOM 1470 C C . GLY A 1 186 ? 15.919 1.706 -14.385 1.00 88.50 186 GLY A C 1
ATOM 1471 O O . GLY A 1 186 ? 14.844 2.231 -14.683 1.00 88.50 186 GLY A O 1
ATOM 1472 N N . ASP A 1 187 ? 16.199 0.431 -14.656 1.00 87.88 187 ASP A N 1
ATOM 1473 C CA . ASP A 1 187 ? 15.258 -0.480 -15.321 1.00 87.88 187 ASP A CA 1
ATOM 1474 C C . ASP A 1 187 ? 14.323 -1.208 -14.335 1.00 87.88 187 ASP A C 1
ATOM 1476 O O . ASP A 1 187 ? 13.439 -1.961 -14.748 1.00 87.88 187 ASP A O 1
ATOM 1480 N N . GLY A 1 188 ? 14.508 -1.021 -13.026 1.00 94.06 188 GLY A N 1
ATOM 1481 C CA . GLY A 1 188 ? 13.765 -1.729 -11.990 1.00 94.06 188 GLY A CA 1
ATOM 1482 C C . GLY A 1 188 ? 12.447 -1.059 -11.601 1.00 94.06 188 GLY A C 1
ATOM 1483 O O . GLY A 1 188 ? 12.185 0.120 -11.865 1.00 94.06 188 GLY A O 1
ATOM 1484 N N . TYR A 1 189 ? 11.606 -1.835 -10.920 1.00 97.81 189 TYR A N 1
ATOM 1485 C CA . TYR A 1 189 ? 10.340 -1.369 -10.362 1.00 97.81 189 TYR A CA 1
ATOM 1486 C C . TYR A 1 189 ? 10.284 -1.612 -8.856 1.00 97.81 189 TYR A C 1
ATOM 1488 O O . TYR A 1 189 ? 10.837 -2.576 -8.333 1.00 97.81 189 TYR A O 1
ATOM 1496 N N . ILE A 1 190 ? 9.560 -0.751 -8.155 1.00 98.00 190 ILE A N 1
ATOM 1497 C CA . ILE A 1 190 ? 9.277 -0.858 -6.728 1.00 98.00 190 ILE A CA 1
ATOM 1498 C C . ILE A 1 190 ? 7.769 -1.023 -6.576 1.00 98.00 190 ILE A C 1
ATOM 1500 O O . ILE A 1 190 ? 7.011 -0.161 -7.019 1.00 98.00 190 ILE A O 1
ATOM 1504 N N . ASN A 1 191 ? 7.342 -2.107 -5.927 1.00 97.50 191 ASN A N 1
ATOM 1505 C CA . ASN A 1 191 ? 5.966 -2.304 -5.477 1.00 97.50 191 ASN A CA 1
ATOM 1506 C C . ASN A 1 191 ? 5.935 -2.205 -3.947 1.00 97.50 191 ASN A C 1
ATOM 1508 O O . ASN A 1 191 ? 6.542 -3.023 -3.255 1.00 97.50 191 ASN A O 1
ATOM 1512 N N . ALA A 1 192 ? 5.270 -1.191 -3.402 1.00 97.94 192 ALA A N 1
ATOM 1513 C CA . ALA A 1 192 ? 5.201 -0.941 -1.966 1.00 97.94 192 ALA A CA 1
ATOM 1514 C C . ALA A 1 192 ? 3.759 -0.984 -1.463 1.00 97.94 192 ALA A C 1
ATOM 1516 O O . ALA A 1 192 ? 2.853 -0.488 -2.130 1.00 97.94 192 ALA A O 1
ATOM 1517 N N . ARG A 1 193 ? 3.565 -1.529 -0.258 1.00 97.12 193 ARG A N 1
ATOM 1518 C CA . ARG A 1 193 ? 2.277 -1.544 0.441 1.00 97.12 193 ARG A CA 1
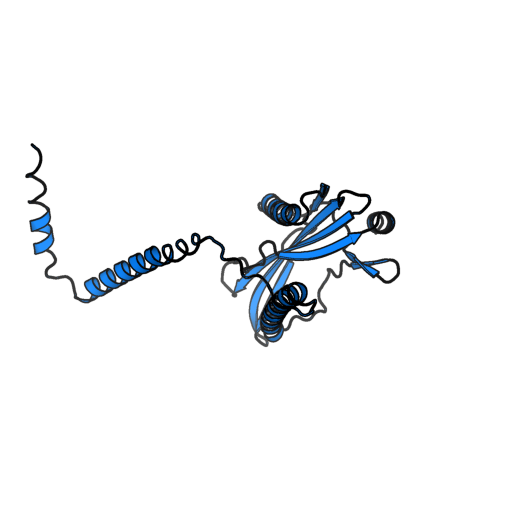ATOM 1519 C C . ARG A 1 193 ? 2.358 -0.761 1.740 1.00 97.12 193 ARG A C 1
ATOM 1521 O O . ARG A 1 193 ? 3.286 -0.940 2.533 1.00 97.12 193 ARG A O 1
ATOM 1528 N N . PHE A 1 194 ? 1.327 0.034 1.965 1.00 97.69 194 PHE A N 1
ATOM 1529 C CA . PHE A 1 194 ? 1.077 0.782 3.181 1.00 97.69 194 PHE A CA 1
ATOM 1530 C C . PHE A 1 194 ? -0.269 0.393 3.784 1.00 97.69 194 PHE A C 1
ATOM 1532 O O . PHE A 1 194 ? -1.195 0.052 3.047 1.00 97.69 194 PHE A O 1
ATOM 1539 N N . SER A 1 195 ? -0.401 0.542 5.100 1.00 95.81 195 SER A N 1
ATOM 1540 C CA . SER A 1 195 ? -1.666 0.377 5.818 1.00 95.81 195 SER A CA 1
ATOM 1541 C C . SER A 1 195 ? -2.035 1.631 6.601 1.00 95.81 195 SER A C 1
ATOM 1543 O O . SER A 1 195 ? -1.190 2.192 7.306 1.00 95.81 195 SER A O 1
ATOM 1545 N N . PHE A 1 196 ? -3.315 1.983 6.569 1.00 96.62 196 PHE A N 1
ATOM 1546 C CA . PHE A 1 196 ? -3.964 2.822 7.570 1.00 96.62 196 PHE A CA 1
ATOM 1547 C C . PHE A 1 196 ? -4.757 1.917 8.501 1.00 96.62 196 PHE A C 1
ATOM 1549 O O . PHE A 1 196 ? -5.490 1.058 8.007 1.00 96.62 196 PHE A O 1
ATOM 1556 N N . GLN A 1 197 ? -4.616 2.087 9.815 1.00 94.00 197 GLN A N 1
ATOM 1557 C CA . GLN A 1 197 ? -5.375 1.296 10.784 1.00 94.00 197 GLN A CA 1
ATOM 1558 C C . GLN A 1 197 ? -6.080 2.180 11.807 1.00 94.00 197 GLN A C 1
ATOM 1560 O O . GLN A 1 197 ? -5.496 3.124 12.341 1.00 94.00 197 GLN A O 1
ATOM 1565 N N . GLN A 1 198 ? -7.335 1.848 12.090 1.00 93.25 198 GLN A N 1
ATOM 1566 C CA . GLN A 1 198 ? -8.136 2.472 13.137 1.00 93.25 198 GLN A CA 1
ATOM 1567 C C . GLN A 1 198 ? -8.838 1.406 13.968 1.00 93.25 198 GLN A C 1
ATOM 1569 O O . GLN A 1 198 ? -9.188 0.343 13.457 1.00 93.25 198 GLN A O 1
ATOM 1574 N N . CYS A 1 199 ? -9.068 1.685 15.243 1.00 92.19 199 CYS A N 1
ATOM 1575 C CA . CYS A 1 199 ? -9.769 0.776 16.136 1.00 92.19 199 CYS A CA 1
ATOM 1576 C C . CYS A 1 199 ? -10.855 1.504 16.922 1.00 92.19 199 CYS A C 1
ATOM 1578 O O . CYS A 1 199 ? -10.854 2.728 17.044 1.00 92.19 199 CYS A O 1
ATOM 1580 N N . LYS A 1 200 ? -11.822 0.739 17.420 1.00 90.12 200 LYS A N 1
ATOM 1581 C CA . LYS A 1 200 ? -12.811 1.221 18.381 1.00 90.12 200 LYS A CA 1
ATOM 1582 C C . LYS A 1 200 ? -13.131 0.146 19.397 1.00 90.12 200 LYS A C 1
ATOM 1584 O O . LYS A 1 200 ? -13.238 -1.029 19.038 1.00 90.12 200 LYS A O 1
ATOM 1589 N N . ASP A 1 201 ? -13.411 0.569 20.622 1.00 88.06 201 ASP A N 1
ATOM 1590 C CA . ASP A 1 201 ? -14.150 -0.266 21.564 1.00 88.06 201 ASP A CA 1
ATOM 1591 C C . ASP A 1 201 ? -15.627 -0.352 21.149 1.00 88.06 201 ASP A C 1
ATOM 1593 O O . ASP A 1 201 ? -16.162 0.517 20.446 1.00 88.06 201 ASP A O 1
ATOM 1597 N N . VAL A 1 202 ? -16.327 -1.385 21.622 1.00 84.38 202 VAL A N 1
ATOM 1598 C CA . VAL A 1 202 ? -17.779 -1.500 21.421 1.00 84.38 202 VAL A CA 1
ATOM 1599 C C . VAL A 1 202 ? -18.492 -0.253 21.961 1.00 84.38 202 VAL A C 1
ATOM 1601 O O . VAL A 1 202 ? -18.332 0.122 23.119 1.00 84.38 202 VAL A O 1
ATOM 1604 N N . GLY A 1 203 ? -19.301 0.382 21.109 1.00 85.25 203 GLY A N 1
ATOM 1605 C CA . GLY A 1 203 ? -20.073 1.582 21.450 1.00 85.25 203 GLY A CA 1
ATOM 1606 C C . GLY A 1 203 ? -19.304 2.905 21.359 1.00 85.25 203 GLY A C 1
ATOM 1607 O O . GLY A 1 203 ? -19.907 3.950 21.586 1.00 85.25 203 GLY A O 1
ATOM 1608 N N . LYS A 1 204 ? -18.012 2.888 21.006 1.00 90.75 204 LYS A N 1
ATOM 1609 C CA . LYS A 1 204 ? -17.198 4.100 20.821 1.00 90.75 204 LYS A CA 1
ATOM 1610 C C . LYS A 1 204 ? -16.986 4.446 19.343 1.00 90.75 204 LYS A C 1
ATOM 1612 O O . LYS A 1 204 ? -17.350 3.684 18.444 1.00 90.75 204 LYS A O 1
ATOM 1617 N N . ALA A 1 205 ? -16.414 5.624 19.103 1.00 91.19 205 ALA A N 1
ATOM 1618 C CA . ALA A 1 205 ? -15.965 6.054 17.783 1.00 91.19 205 ALA A CA 1
ATOM 1619 C C . ALA A 1 205 ? -14.646 5.366 17.389 1.00 91.19 205 ALA A C 1
ATOM 1621 O O . ALA A 1 205 ? -13.936 4.845 18.245 1.00 91.19 205 ALA A O 1
ATOM 1622 N N . TYR A 1 206 ? -14.344 5.362 16.088 1.00 91.81 206 TYR A N 1
ATOM 1623 C CA . TYR A 1 206 ? -13.043 4.921 15.587 1.00 91.81 206 TYR A CA 1
ATOM 1624 C C . TYR A 1 206 ? -11.969 5.970 15.849 1.00 91.81 206 TYR A C 1
ATOM 1626 O O . TYR A 1 206 ? -12.187 7.159 15.621 1.00 91.81 206 TYR A O 1
ATOM 1634 N N . GLU A 1 207 ? -10.801 5.493 16.258 1.00 90.12 207 GLU A N 1
ATOM 1635 C CA . GLU A 1 207 ? -9.596 6.283 16.463 1.00 90.12 207 GLU A CA 1
ATOM 1636 C C . GLU A 1 207 ? -8.441 5.657 15.676 1.00 90.12 207 GLU A C 1
ATOM 1638 O O . GLU A 1 207 ? -8.314 4.433 15.592 1.00 90.12 207 GLU A O 1
ATOM 1643 N N . SER A 1 208 ? -7.601 6.493 15.067 1.00 90.81 208 SER A N 1
ATOM 1644 C CA . SER A 1 208 ? -6.408 6.037 14.351 1.00 90.81 208 SER A CA 1
ATOM 1645 C C . SER A 1 208 ? -5.416 5.392 15.315 1.00 90.81 208 SER A C 1
ATOM 1647 O O . SER A 1 208 ? -5.140 5.947 16.379 1.00 90.81 208 SER A O 1
ATOM 1649 N N . ILE A 1 209 ? -4.811 4.278 14.911 1.00 88.00 209 ILE A N 1
ATOM 1650 C CA . ILE A 1 209 ? -3.761 3.628 15.694 1.00 88.00 209 ILE A CA 1
ATOM 1651 C C . ILE A 1 209 ? -2.435 4.375 15.484 1.00 88.00 209 ILE A C 1
ATOM 1653 O O . ILE A 1 209 ? -2.020 4.645 14.352 1.00 88.00 209 ILE A O 1
ATOM 1657 N N . GLU A 1 210 ? -1.750 4.700 16.582 1.00 84.31 210 GLU A N 1
ATOM 1658 C CA . GLU A 1 210 ? -0.448 5.370 16.548 1.00 84.31 210 GLU A CA 1
ATOM 1659 C C . GLU A 1 210 ? 0.577 4.562 15.732 1.00 84.31 210 GLU A C 1
ATOM 1661 O O . GLU A 1 210 ? 0.680 3.341 15.844 1.00 84.31 210 GLU A O 1
ATOM 1666 N N . GLY A 1 211 ? 1.329 5.248 14.866 1.00 86.56 211 GLY A N 1
ATOM 1667 C CA . GLY A 1 211 ? 2.311 4.618 13.979 1.00 86.56 211 GLY A CA 1
ATOM 1668 C C . GLY A 1 211 ? 1.714 3.860 12.786 1.00 86.56 211 GLY A C 1
ATOM 1669 O O . GLY A 1 211 ? 2.473 3.337 11.973 1.00 86.56 211 GLY A O 1
ATOM 1670 N N . LYS A 1 212 ? 0.382 3.827 12.634 1.00 90.38 212 LYS A N 1
ATOM 1671 C CA . LYS A 1 212 ? -0.328 3.139 11.542 1.00 90.38 212 LYS A CA 1
ATOM 1672 C C . LYS A 1 212 ? -1.007 4.103 10.568 1.00 90.38 212 LYS A C 1
ATOM 1674 O O . LYS A 1 212 ? -2.104 3.816 10.094 1.00 90.38 212 LYS A O 1
ATOM 1679 N N . TRP A 1 213 ? -0.389 5.258 10.285 1.00 94.06 213 TRP A N 1
ATOM 1680 C CA . TRP A 1 213 ? -1.033 6.323 9.499 1.00 94.06 213 TRP A CA 1
ATOM 1681 C C . TRP A 1 213 ? -0.090 7.200 8.635 1.00 94.06 213 TRP A C 1
ATOM 1683 O O . TRP A 1 213 ? 0.200 8.338 9.001 1.00 94.06 213 TRP A O 1
ATOM 1693 N N . PRO A 1 214 ? 0.350 6.733 7.450 1.00 96.81 214 PRO A N 1
ATOM 1694 C CA . PRO A 1 214 ? 0.385 5.340 7.025 1.00 96.81 214 PRO A CA 1
ATOM 1695 C C . PRO A 1 214 ? 1.578 4.604 7.643 1.00 96.81 214 PRO A C 1
ATOM 1697 O O . PRO A 1 214 ? 2.664 5.161 7.801 1.00 96.81 214 PRO A O 1
ATOM 1700 N N . GLN A 1 215 ? 1.403 3.316 7.917 1.00 96.00 215 GLN A N 1
ATOM 1701 C CA . GLN A 1 215 ? 2.527 2.413 8.151 1.00 96.00 215 GLN A CA 1
ATOM 1702 C C . GLN A 1 215 ? 3.026 1.856 6.820 1.00 96.00 215 GLN A C 1
ATOM 1704 O O . GLN A 1 215 ? 2.225 1.467 5.976 1.00 96.00 215 GLN A O 1
ATOM 1709 N N . TRP A 1 216 ? 4.345 1.757 6.666 1.00 96.44 216 TRP A N 1
ATOM 1710 C CA . TRP A 1 216 ? 4.974 1.002 5.585 1.00 96.44 216 TRP A CA 1
ATOM 1711 C C . TRP A 1 216 ? 5.013 -0.488 5.937 1.00 96.44 216 TRP A C 1
ATOM 1713 O O . TRP A 1 216 ? 5.730 -0.877 6.857 1.00 96.44 216 TRP A O 1
ATOM 1723 N N . ASP A 1 217 ? 4.288 -1.328 5.200 1.00 93.44 217 ASP A N 1
ATOM 1724 C CA . ASP A 1 217 ? 4.201 -2.761 5.511 1.00 93.44 217 ASP A CA 1
ATOM 1725 C C . ASP A 1 217 ? 5.249 -3.589 4.777 1.00 93.44 217 ASP A C 1
ATOM 1727 O O . ASP A 1 217 ? 5.847 -4.500 5.350 1.00 93.44 217 ASP A O 1
ATOM 1731 N N . ARG A 1 218 ? 5.425 -3.327 3.477 1.00 94.12 218 ARG A N 1
ATOM 1732 C CA . ARG A 1 218 ? 6.242 -4.174 2.604 1.00 94.12 218 ARG A CA 1
ATOM 1733 C C . ARG A 1 218 ? 6.728 -3.420 1.371 1.00 94.12 218 ARG A C 1
ATOM 1735 O O . ARG A 1 218 ? 6.056 -2.514 0.883 1.00 94.12 218 ARG A O 1
ATOM 1742 N N . THR A 1 219 ? 7.881 -3.836 0.857 1.00 95.88 219 THR A N 1
ATOM 1743 C CA . THR A 1 219 ? 8.402 -3.447 -0.454 1.00 95.88 219 THR A CA 1
ATOM 1744 C C . THR A 1 219 ? 8.913 -4.680 -1.173 1.00 95.88 219 THR A C 1
ATOM 1746 O O . THR A 1 219 ? 9.704 -5.421 -0.596 1.00 95.88 219 THR A O 1
ATOM 1749 N N . ASP A 1 220 ? 8.525 -4.836 -2.432 1.00 94.69 220 ASP A N 1
ATOM 1750 C CA . ASP A 1 220 ? 9.165 -5.743 -3.372 1.00 94.69 220 ASP A CA 1
ATOM 1751 C C . ASP A 1 220 ? 9.900 -4.906 -4.429 1.00 94.69 220 ASP A C 1
ATOM 1753 O O . ASP A 1 220 ? 9.321 -3.991 -5.020 1.00 94.69 220 ASP A O 1
ATOM 1757 N N . VAL A 1 221 ? 11.180 -5.207 -4.649 1.00 95.06 221 VAL A N 1
ATOM 1758 C CA . VAL A 1 221 ? 11.965 -4.661 -5.765 1.00 95.06 221 VAL A CA 1
ATOM 1759 C C . VAL A 1 221 ? 11.929 -5.692 -6.885 1.00 95.06 221 VAL A C 1
ATOM 1761 O O . VAL A 1 221 ? 12.221 -6.867 -6.661 1.00 95.06 221 VAL A O 1
ATOM 1764 N N . LEU A 1 222 ? 11.518 -5.262 -8.072 1.00 95.56 222 LEU A N 1
ATOM 1765 C CA . LEU A 1 222 ? 11.174 -6.123 -9.193 1.00 95.56 222 LEU A CA 1
ATOM 1766 C C . LEU A 1 222 ? 12.096 -5.829 -10.373 1.00 95.56 222 LEU A C 1
ATOM 1768 O O . LEU A 1 222 ? 12.306 -4.673 -10.745 1.00 95.56 222 LEU A O 1
ATOM 1772 N N . THR A 1 223 ? 12.594 -6.888 -11.002 1.00 96.06 223 THR A N 1
ATOM 1773 C CA . THR A 1 223 ? 13.232 -6.783 -12.317 1.00 96.06 223 THR A CA 1
ATOM 1774 C C . THR A 1 223 ? 12.165 -6.563 -13.400 1.00 96.06 223 THR A C 1
ATOM 1776 O O . THR A 1 223 ? 10.995 -6.899 -13.175 1.00 96.06 223 THR A O 1
ATOM 1779 N N . PRO A 1 224 ? 12.533 -6.068 -14.600 1.00 95.38 224 PRO A N 1
ATOM 1780 C CA . PRO A 1 224 ? 11.598 -5.947 -15.720 1.00 95.38 224 PRO A CA 1
ATOM 1781 C C . PRO A 1 224 ? 10.829 -7.236 -16.028 1.00 95.38 224 PRO A C 1
ATOM 1783 O O . PRO A 1 224 ? 9.628 -7.191 -16.279 1.00 95.38 224 PRO A O 1
ATOM 1786 N N . ALA A 1 2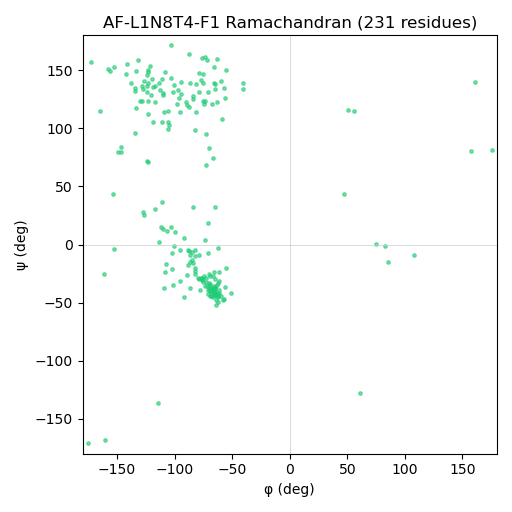25 ? 11.509 -8.386 -15.982 1.00 95.00 225 ALA A N 1
ATOM 1787 C CA . ALA A 1 225 ? 10.904 -9.684 -16.267 1.00 95.00 225 ALA A CA 1
ATOM 1788 C C . ALA A 1 225 ? 9.785 -10.018 -15.267 1.00 95.00 225 ALA A C 1
ATOM 1790 O O . ALA A 1 225 ? 8.662 -10.303 -15.677 1.00 95.00 225 ALA A O 1
ATOM 1791 N N . ILE A 1 226 ? 10.065 -9.886 -13.965 1.00 96.25 226 ILE A N 1
ATOM 1792 C CA . ILE A 1 226 ? 9.086 -10.162 -12.906 1.00 96.25 226 ILE A CA 1
ATOM 1793 C C . ILE A 1 226 ? 7.931 -9.160 -12.950 1.00 96.25 226 ILE A C 1
ATOM 1795 O O . ILE A 1 226 ? 6.773 -9.550 -12.822 1.00 96.25 226 ILE A O 1
ATOM 1799 N N . TYR A 1 227 ? 8.221 -7.872 -13.160 1.00 95.56 227 TYR A N 1
ATOM 1800 C CA . TYR A 1 227 ? 7.185 -6.846 -13.287 1.00 95.56 227 TYR A CA 1
ATOM 1801 C C . TYR A 1 227 ? 6.218 -7.162 -14.437 1.00 95.56 227 TYR A C 1
ATOM 1803 O O . TYR A 1 227 ? 5.003 -7.155 -14.239 1.00 95.56 227 TYR A O 1
ATOM 1811 N N . ASN A 1 228 ? 6.750 -7.505 -15.613 1.00 94.75 228 ASN A N 1
ATOM 1812 C CA . ASN A 1 228 ? 5.943 -7.851 -16.781 1.00 94.75 228 ASN A CA 1
ATOM 1813 C C . ASN A 1 228 ? 5.134 -9.134 -16.577 1.00 94.75 228 ASN A C 1
ATOM 1815 O O . ASN A 1 228 ? 3.998 -9.221 -17.039 1.00 94.75 228 ASN A O 1
ATOM 1819 N N . GLU A 1 229 ? 5.678 -10.126 -15.874 1.00 94.69 229 GLU A N 1
ATOM 1820 C CA . GLU A 1 229 ? 4.911 -11.320 -15.530 1.00 94.69 229 GLU A CA 1
ATOM 1821 C C . GLU A 1 229 ? 3.759 -10.992 -14.571 1.00 94.69 229 GLU A C 1
ATOM 1823 O O . GLU A 1 229 ? 2.632 -11.436 -14.794 1.00 94.69 229 GLU A O 1
ATOM 1828 N N . LEU A 1 230 ? 4.005 -10.153 -13.559 1.00 92.69 230 LEU A N 1
ATOM 1829 C CA . LEU A 1 230 ? 2.980 -9.720 -12.607 1.00 92.69 230 LEU A CA 1
ATOM 1830 C C . LEU A 1 230 ? 1.865 -8.888 -13.247 1.00 92.69 230 LEU A C 1
ATOM 1832 O O . LEU A 1 230 ? 0.734 -8.953 -12.774 1.00 92.69 230 LEU A O 1
ATOM 1836 N N . LEU A 1 231 ? 2.143 -8.136 -14.318 1.00 91.56 231 LEU A N 1
ATOM 1837 C CA . LEU A 1 231 ? 1.104 -7.412 -15.063 1.00 91.56 231 LEU A CA 1
ATOM 1838 C C . LEU A 1 231 ? 0.046 -8.349 -15.673 1.00 91.56 231 LEU A C 1
ATOM 1840 O O . LEU A 1 231 ? -1.076 -7.914 -15.923 1.00 91.56 231 LEU A O 1
ATOM 1844 N N . ASN A 1 232 ? 0.390 -9.621 -15.895 1.00 86.00 232 ASN A N 1
ATOM 1845 C CA . ASN A 1 232 ? -0.475 -10.616 -16.528 1.00 86.00 232 ASN A CA 1
ATOM 1846 C C . ASN A 1 232 ? -1.184 -11.549 -15.520 1.00 86.00 232 ASN A C 1
ATOM 1848 O O . ASN A 1 232 ? -1.737 -12.575 -15.928 1.00 86.00 232 ASN A O 1
ATOM 1852 N N . LYS A 1 233 ? -1.144 -11.251 -14.214 1.00 78.38 233 LYS A N 1
ATOM 1853 C CA . LYS A 1 233 ? -1.676 -12.106 -13.133 1.00 78.38 233 LYS A CA 1
ATOM 1854 C C . LYS A 1 233 ? -2.729 -11.393 -12.291 1.00 78.38 233 LYS A C 1
ATOM 1856 O O . LYS A 1 233 ? -3.670 -12.075 -11.816 1.00 78.38 233 LYS A O 1
#

Sequence (2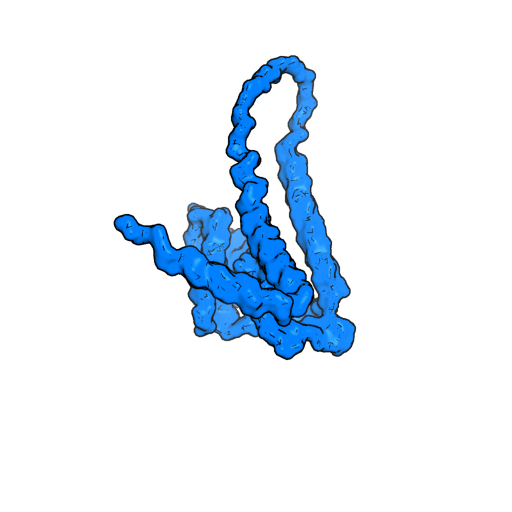33 aa):
MIISKTFNALFIFIITYCFVSPAIWIIFALVLIYIMVRKTMFTVCALLVLSASSVYAQDDKTSENGSLSEKVSELVKKTKTSMEKAGQRISKVIGIDEKNRKHSDNVKIDGTYYMRLYSKNIYTGKEAKTFRKACEDVFMKKYPNAVITSVAIPQDGWLSEMVKSGSKIVGYEQTMYCYIIAKDGGDGYINARFSFQQCKDVGKAYESIEGKWPQWDRTDVLTPAIYNELLNK